Protein AF-A0A7S1BVV1-F1 (afdb_monomer_lite)

Radius of gyration: 21.36 Å; chains: 1; bounding box: 52×57×58 Å

Sequence (234 aa):
VWEGGGGPTWEGWGGRSANRGQCAQACRMPYGLVADGTLVDFVDKEQYLLSPQDLCGIEHVEALSRAGVACLKIEGRLKSAEYVAATTAAYRRAVDEAWEKIQAERGEKTPAVPTSRPEITREDLAQIFSRGQDGAHRGLTSGFLDGPAHQTLVRGNSPRHRGLYLGKVSHKTDARRNELWIEGAAEDLARLVRGDGIVVDRGDPQAKEMGGSLFDVGDPVAVDANTWLVPLKF

Secondary structure (DSSP, 8-state):
---SSS---SHHHH---GGGT----GGGS----EETTEEPPPTT----TT-PPEE--GGGHHHHHHTT--------TT--HHHHHHHHHHHHHHHHHHHHHHHHHTTPPPPPP-TTSPP--HHHHHHHS--S--SS--SEE-TTTTS--HHHH---S-SS-------EEEEE--TTTTEEEEEEEHHHHTT--TT-EEEE--S-TTSPPEEEE-SEE---EESSSSEEEEEEE-

Foldseek 3Di:
DDDDPDDDCDCVPPVQDVVVLRDPPPLQFFAFDADPNRTDDDPLRQGSQSQFFAADQLVCLLVCVV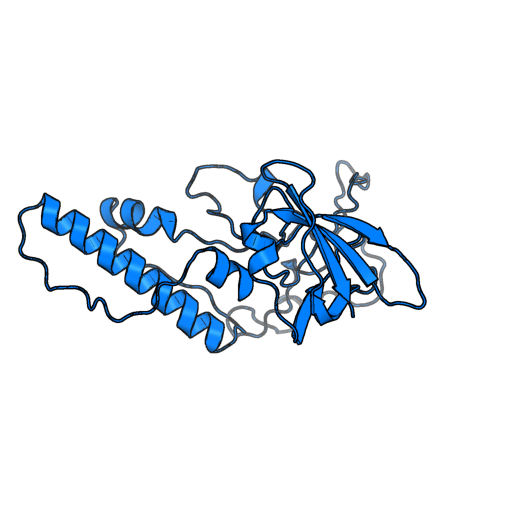VVNPDDDDDARPADPVLVVLVVLSSVVSNLVSVVVVCVVVVHDDDDDPPPRDHRDPLNNLQRFFDLDDPVRQRYDNPQPVHPPVVRGDNRQGNDRARGDAAAFDDDDDPVFQKTKGKGFPVSLVPDDFQDWHWDRPSDHPDDIDTDTFRDKDDWDDPDPGMIIIMTHD

Structure (mmCIF, N/CA/C/O backbone):
data_AF-A0A7S1BVV1-F1
#
_entry.id   AF-A0A7S1BVV1-F1
#
loop_
_atom_site.group_PDB
_atom_site.id
_atom_site.type_symbol
_atom_site.label_atom_id
_atom_site.label_alt_id
_atom_site.label_comp_id
_atom_site.label_asym_id
_atom_site.label_entity_id
_atom_site.label_seq_id
_atom_site.pdbx_PDB_ins_code
_atom_site.Cartn_x
_atom_site.Cartn_y
_atom_site.Cartn_z
_atom_site.occupancy
_atom_site.B_iso_or_equiv
_atom_site.auth_seq_id
_atom_site.auth_comp_id
_atom_site.auth_asym_id
_atom_site.auth_atom_id
_atom_site.pdbx_PDB_model_num
ATOM 1 N N . VAL A 1 1 ? 0.591 -26.735 -23.699 1.00 34.72 1 VAL A N 1
ATOM 2 C CA . VAL A 1 1 ? 1.816 -27.456 -23.282 1.00 34.72 1 VAL A CA 1
ATOM 3 C C . VAL A 1 1 ? 2.815 -26.394 -22.862 1.00 34.72 1 VAL A C 1
ATOM 5 O O . VAL A 1 1 ? 2.974 -25.432 -23.596 1.00 34.72 1 VAL A O 1
ATOM 8 N N . TRP A 1 2 ? 3.337 -26.470 -21.640 1.00 37.66 2 TRP A N 1
ATOM 9 C CA . TRP A 1 2 ? 4.266 -25.481 -21.092 1.00 37.66 2 TRP A CA 1
ATOM 10 C C . TRP A 1 2 ? 5.676 -25.810 -21.597 1.00 37.66 2 TRP A C 1
ATOM 12 O O . TRP A 1 2 ? 6.190 -26.885 -21.298 1.00 37.66 2 TRP A O 1
ATOM 22 N N . GLU A 1 3 ? 6.265 -24.917 -22.389 1.00 32.78 3 GLU A N 1
ATOM 23 C CA . GLU A 1 3 ? 7.649 -25.007 -22.864 1.00 32.78 3 GLU A CA 1
ATOM 24 C C . GLU A 1 3 ? 8.427 -23.790 -22.354 1.00 32.78 3 GLU A C 1
ATOM 26 O O . GLU A 1 3 ? 8.459 -22.733 -22.973 1.00 32.78 3 GLU A O 1
ATOM 31 N N . GLY A 1 4 ? 9.032 -23.920 -21.179 1.00 37.31 4 GLY A N 1
ATOM 32 C CA . GLY A 1 4 ? 9.976 -22.939 -20.652 1.00 37.31 4 GLY A CA 1
ATOM 33 C C . GLY A 1 4 ? 10.702 -23.548 -19.468 1.00 37.31 4 GLY A C 1
ATOM 34 O O . GLY A 1 4 ? 10.073 -23.824 -18.469 1.00 37.31 4 GLY A O 1
ATOM 35 N N . GLY A 1 5 ? 11.996 -23.847 -19.574 1.00 39.56 5 GLY A N 1
ATOM 36 C CA . GLY A 1 5 ? 12.733 -24.605 -18.555 1.00 39.56 5 GLY A CA 1
ATOM 37 C C . GLY A 1 5 ? 12.622 -24.042 -17.126 1.00 39.56 5 GLY A C 1
ATOM 38 O O . GLY A 1 5 ? 12.910 -22.873 -16.889 1.00 39.56 5 GLY A O 1
ATOM 39 N N . GLY A 1 6 ? 12.251 -24.910 -16.173 1.00 41.06 6 GLY A N 1
ATOM 40 C CA . GLY A 1 6 ? 12.152 -24.613 -14.732 1.00 41.06 6 GLY A CA 1
ATOM 41 C C . GLY A 1 6 ? 10.841 -25.109 -14.109 1.00 41.06 6 GLY A C 1
ATOM 42 O O . GLY A 1 6 ? 9.917 -24.326 -13.926 1.00 41.06 6 GLY A O 1
ATOM 43 N N . GLY A 1 7 ? 10.716 -26.425 -13.888 1.00 38.25 7 GLY A N 1
ATOM 44 C CA . GLY A 1 7 ? 9.440 -27.089 -13.573 1.00 38.25 7 GLY A CA 1
ATOM 45 C C . GLY A 1 7 ? 8.645 -26.488 -12.393 1.00 38.25 7 GLY A C 1
ATOM 46 O O . GLY A 1 7 ? 9.228 -25.891 -11.483 1.00 38.25 7 GLY A O 1
ATOM 47 N N . PRO A 1 8 ? 7.308 -26.663 -12.364 1.00 46.03 8 PRO A N 1
ATOM 48 C CA . PRO A 1 8 ? 6.446 -26.095 -11.331 1.00 46.03 8 PRO A CA 1
ATOM 49 C C . PRO A 1 8 ? 6.704 -26.751 -9.968 1.00 46.03 8 PRO A C 1
ATOM 51 O O . PRO A 1 8 ? 6.327 -27.894 -9.721 1.00 46.03 8 PRO A O 1
ATOM 54 N N . THR A 1 9 ? 7.310 -26.010 -9.041 1.00 46.66 9 THR A N 1
ATOM 55 C CA . THR A 1 9 ? 7.468 -26.437 -7.642 1.00 46.66 9 THR A CA 1
ATOM 56 C C . THR A 1 9 ? 6.230 -26.066 -6.818 1.00 46.66 9 THR A C 1
ATOM 58 O O . THR A 1 9 ? 6.288 -25.248 -5.904 1.00 46.66 9 THR A O 1
ATOM 61 N N . TRP A 1 10 ? 5.088 -26.682 -7.135 1.00 51.53 10 TRP A N 1
ATOM 62 C CA . TRP A 1 10 ? 3.853 -26.589 -6.337 1.00 51.53 10 TRP A CA 1
ATOM 63 C C . TRP A 1 10 ? 3.559 -27.908 -5.619 1.00 51.53 10 TRP A C 1
ATOM 65 O O . TRP A 1 10 ? 4.168 -28.934 -5.930 1.00 51.53 10 TRP A O 1
ATOM 75 N N . GLU A 1 11 ? 2.662 -27.866 -4.627 1.00 49.69 11 GLU A N 1
ATOM 76 C CA . GLU A 1 11 ? 2.387 -28.923 -3.630 1.00 49.69 11 GLU A CA 1
ATOM 77 C C . GLU A 1 11 ? 2.292 -30.353 -4.191 1.00 49.69 11 GLU A C 1
ATOM 79 O O . GLU A 1 11 ? 2.668 -31.289 -3.490 1.00 49.69 11 GLU A O 1
ATOM 84 N N . GLY A 1 12 ? 1.879 -30.533 -5.449 1.00 50.16 12 GLY A N 1
ATOM 85 C CA . GLY A 1 12 ? 1.794 -31.847 -6.089 1.00 50.16 12 GLY A CA 1
ATOM 86 C C . GLY A 1 12 ? 3.133 -32.544 -6.372 1.00 50.16 12 GLY A C 1
ATOM 87 O O . GLY A 1 12 ? 3.135 -33.762 -6.505 1.00 50.16 12 GLY A O 1
ATOM 88 N N . TRP A 1 13 ? 4.252 -31.817 -6.494 1.00 45.38 13 TRP A N 1
ATOM 89 C CA . TRP A 1 13 ? 5.556 -32.393 -6.891 1.00 45.38 13 TRP A CA 1
ATOM 90 C C . TRP A 1 13 ? 6.734 -31.954 -5.997 1.00 45.38 13 TRP A C 1
ATOM 92 O O . TRP A 1 13 ? 7.755 -32.633 -5.961 1.00 45.38 13 TRP A O 1
ATOM 102 N N . GLY A 1 14 ? 6.614 -30.845 -5.249 1.00 58.12 14 GLY A N 1
ATOM 103 C CA . GLY A 1 14 ? 7.744 -30.235 -4.522 1.00 58.12 14 GLY A CA 1
ATOM 104 C C . GLY A 1 14 ? 7.719 -30.312 -2.989 1.00 58.12 14 GLY A C 1
ATOM 105 O O . GLY A 1 14 ? 8.615 -29.760 -2.356 1.00 58.12 14 GLY A O 1
ATOM 106 N N . GLY A 1 15 ? 6.689 -30.898 -2.363 1.00 65.94 15 GLY A N 1
ATOM 107 C CA . GLY A 1 15 ? 6.592 -31.050 -0.894 1.00 65.94 15 GLY A CA 1
ATOM 108 C C . GLY A 1 15 ? 6.457 -29.749 -0.074 1.00 65.94 15 GLY A C 1
ATOM 109 O O . GLY A 1 15 ? 6.350 -29.793 1.154 1.00 65.94 15 GLY A O 1
ATOM 110 N N . ARG A 1 16 ? 6.436 -28.586 -0.735 1.00 70.69 16 ARG A N 1
ATOM 111 C CA . ARG A 1 16 ? 6.344 -27.252 -0.130 1.00 70.69 16 ARG A CA 1
ATOM 112 C C . ARG A 1 16 ? 4.900 -26.913 0.220 1.00 70.69 16 ARG A C 1
ATOM 114 O O . ARG A 1 16 ? 4.131 -26.564 -0.667 1.00 70.69 16 ARG A O 1
ATOM 121 N N . SER A 1 17 ? 4.541 -26.964 1.503 1.00 76.44 17 SER A N 1
ATOM 122 C CA . SER A 1 17 ? 3.194 -26.576 1.939 1.00 76.44 17 SER A CA 1
ATOM 123 C C . SER A 1 17 ? 3.101 -25.089 2.254 1.00 76.44 17 SER A C 1
ATOM 125 O O . SER A 1 17 ? 3.815 -24.579 3.127 1.00 76.44 17 SER A O 1
ATOM 127 N N . ALA A 1 18 ? 2.159 -24.398 1.610 1.00 74.00 18 ALA A N 1
ATOM 128 C CA . ALA A 1 18 ? 1.896 -22.991 1.900 1.00 74.00 18 ALA A CA 1
ATOM 129 C C . ALA A 1 18 ? 1.522 -22.791 3.378 1.00 74.00 18 ALA A C 1
ATOM 131 O O . ALA A 1 18 ? 2.015 -21.859 4.015 1.00 74.00 18 ALA A O 1
ATOM 132 N N . ASN A 1 19 ? 0.734 -23.713 3.945 1.00 76.94 19 ASN A N 1
ATOM 133 C CA . ASN A 1 19 ? 0.293 -23.716 5.345 1.00 76.94 19 ASN A CA 1
ATOM 134 C C . ASN A 1 19 ? 1.415 -23.898 6.370 1.00 76.94 19 ASN A C 1
ATOM 136 O O . ASN A 1 19 ? 1.227 -23.533 7.526 1.00 76.94 19 ASN A O 1
ATOM 140 N N . ARG A 1 20 ? 2.587 -24.389 5.954 1.00 79.19 20 ARG A N 1
ATOM 141 C CA . ARG A 1 20 ? 3.777 -24.535 6.809 1.00 79.19 20 ARG A CA 1
ATOM 142 C C . ARG A 1 20 ? 4.854 -23.484 6.527 1.00 79.19 20 ARG A C 1
ATOM 144 O O . ARG A 1 20 ? 6.024 -23.708 6.807 1.00 79.19 20 ARG A O 1
ATOM 151 N N . GLY A 1 21 ? 4.480 -22.358 5.917 1.00 76.00 21 GLY A N 1
ATOM 152 C CA . GLY A 1 21 ? 5.417 -21.273 5.609 1.00 76.00 21 GLY A CA 1
ATOM 153 C C . GLY A 1 21 ? 6.348 -21.557 4.427 1.00 76.00 21 GLY A C 1
ATOM 154 O O . GLY A 1 21 ? 7.258 -20.778 4.172 1.00 76.00 21 GLY A O 1
ATOM 155 N N . GLN A 1 22 ? 6.114 -22.628 3.663 1.00 81.25 22 GLN A N 1
ATOM 156 C CA . GLN A 1 22 ? 6.954 -23.005 2.520 1.00 81.25 22 GLN A CA 1
ATOM 157 C C . GLN A 1 22 ? 6.384 -22.535 1.175 1.00 81.25 22 GLN A C 1
ATOM 159 O O . GLN A 1 22 ? 6.807 -23.035 0.133 1.00 81.25 22 GLN A O 1
ATOM 164 N N . CYS A 1 23 ? 5.443 -21.583 1.181 1.00 82.06 23 CYS A N 1
ATOM 165 C CA . CYS A 1 23 ? 4.785 -21.068 -0.022 1.00 82.06 23 CYS A CA 1
ATOM 166 C C . CYS A 1 23 ? 5.811 -20.754 -1.122 1.00 82.06 23 CYS A C 1
ATOM 168 O O . CYS A 1 23 ? 6.748 -19.986 -0.904 1.00 82.06 23 CYS A O 1
ATOM 170 N N . ALA A 1 24 ? 5.639 -21.352 -2.301 1.00 82.50 24 ALA A N 1
ATOM 171 C CA . ALA A 1 24 ? 6.525 -21.108 -3.436 1.00 82.50 24 ALA A CA 1
ATOM 172 C C . ALA A 1 24 ? 6.179 -19.812 -4.206 1.00 82.50 24 ALA A C 1
ATOM 174 O O . ALA A 1 24 ? 6.946 -19.423 -5.078 1.00 82.50 24 ALA A O 1
ATOM 175 N N . GLN A 1 25 ? 5.081 -19.119 -3.846 1.00 85.31 25 GLN A N 1
ATOM 176 C CA . GLN A 1 25 ? 4.619 -17.834 -4.411 1.00 85.31 25 GLN A CA 1
ATOM 177 C C . GLN A 1 25 ? 4.106 -17.887 -5.871 1.00 85.31 25 GLN A C 1
ATOM 179 O O . GLN A 1 25 ? 4.547 -17.106 -6.708 1.00 85.31 25 GLN A O 1
ATOM 184 N N . ALA A 1 26 ? 3.154 -18.781 -6.186 1.00 87.62 26 ALA A N 1
ATOM 185 C CA . ALA A 1 26 ? 2.706 -19.025 -7.575 1.00 87.62 26 ALA A CA 1
ATOM 186 C C . ALA A 1 26 ? 2.056 -17.791 -8.154 1.00 87.62 26 ALA A C 1
ATOM 188 O O . ALA A 1 26 ? 2.390 -17.348 -9.240 1.00 87.62 26 ALA A O 1
ATOM 189 N N . CYS A 1 27 ? 1.209 -17.177 -7.335 1.00 87.38 27 CYS A N 1
ATOM 190 C CA . CYS A 1 27 ? 0.551 -15.918 -7.616 1.00 87.38 27 CYS A CA 1
ATOM 191 C C . CYS A 1 27 ? 1.507 -14.793 -8.039 1.00 87.38 27 CYS A C 1
ATOM 193 O O . CYS A 1 27 ? 1.054 -13.832 -8.641 1.00 87.38 27 CYS A O 1
ATOM 195 N N . ARG A 1 28 ? 2.812 -14.897 -7.748 1.00 88.06 28 ARG A N 1
ATOM 196 C CA . ARG A 1 28 ? 3.834 -13.895 -8.079 1.00 88.06 28 ARG A CA 1
ATOM 197 C C . ARG A 1 28 ? 4.652 -14.222 -9.326 1.00 88.06 28 ARG A C 1
ATOM 199 O O . ARG A 1 28 ? 5.599 -13.498 -9.621 1.00 88.06 28 ARG A O 1
ATOM 206 N N . MET A 1 29 ? 4.345 -15.309 -10.026 1.00 89.31 29 MET A N 1
ATOM 207 C CA . MET A 1 29 ? 4.997 -15.657 -11.288 1.00 89.31 29 MET A CA 1
ATOM 208 C C . MET A 1 29 ? 4.326 -14.941 -12.467 1.00 89.31 29 MET A C 1
ATOM 210 O O . MET A 1 29 ? 3.163 -14.549 -12.352 1.00 89.31 29 MET A O 1
ATOM 214 N N . PRO A 1 30 ? 5.043 -14.739 -13.585 1.00 89.25 30 PRO A N 1
ATOM 215 C CA . PRO A 1 30 ? 4.431 -14.248 -14.808 1.00 89.25 30 PRO A CA 1
ATOM 216 C C . PRO A 1 30 ? 3.571 -15.334 -15.469 1.00 89.25 30 PRO A C 1
ATOM 218 O O . PRO A 1 30 ? 3.951 -16.505 -15.523 1.00 89.25 30 PRO A O 1
ATOM 221 N N . TYR A 1 31 ? 2.429 -14.923 -16.001 1.00 89.56 31 TYR A N 1
ATOM 222 C CA . TYR A 1 31 ? 1.436 -15.738 -16.683 1.00 89.56 31 TYR A CA 1
ATOM 223 C C . TYR A 1 31 ? 0.970 -15.025 -17.950 1.00 89.56 31 TYR A C 1
ATOM 225 O O . TYR A 1 31 ? 0.749 -13.818 -17.945 1.00 89.56 31 TYR A O 1
ATOM 233 N N . GLY A 1 32 ? 0.771 -15.799 -19.015 1.00 89.62 32 GLY A N 1
ATOM 234 C CA . GLY A 1 32 ? -0.059 -15.396 -20.148 1.00 89.62 32 GLY A CA 1
ATOM 235 C C . GLY A 1 32 ? -1.473 -15.949 -19.984 1.00 89.62 32 GLY A C 1
ATOM 236 O O . GLY A 1 32 ? -1.661 -16.999 -19.361 1.00 89.62 32 GLY A O 1
ATOM 237 N N . LEU A 1 33 ? -2.462 -15.263 -20.551 1.00 89.88 33 LEU A N 1
ATOM 238 C CA . LEU A 1 33 ? -3.841 -15.742 -20.603 1.00 89.88 33 LEU A CA 1
ATOM 239 C C . LEU A 1 33 ? -4.104 -16.380 -21.966 1.00 89.88 33 LEU A C 1
ATOM 241 O O . LEU A 1 33 ? -3.875 -15.752 -22.991 1.00 89.88 33 LEU A O 1
ATOM 245 N N . VAL A 1 34 ? -4.604 -17.615 -21.983 1.00 92.19 34 VAL A N 1
ATOM 246 C CA . VAL A 1 34 ? -5.083 -18.264 -23.210 1.00 92.19 34 VAL A CA 1
ATOM 247 C C . VAL A 1 34 ? -6.604 -18.313 -23.156 1.00 92.19 34 VAL A C 1
ATOM 249 O O . VAL A 1 34 ? -7.162 -18.944 -22.259 1.00 92.19 34 VAL A O 1
ATOM 252 N N . ALA A 1 35 ? -7.257 -17.662 -24.112 1.00 93.12 35 ALA A N 1
ATOM 253 C CA . ALA A 1 35 ? -8.704 -17.677 -24.294 1.00 93.12 35 ALA A CA 1
ATOM 254 C C . ALA A 1 35 ? -9.015 -18.293 -25.662 1.00 93.12 35 ALA A C 1
ATOM 256 O O . ALA A 1 35 ? -8.417 -17.910 -26.665 1.00 93.12 35 ALA A O 1
ATOM 257 N N . ASP A 1 36 ? -9.888 -19.302 -25.691 1.00 94.94 36 ASP A N 1
ATOM 258 C CA . ASP A 1 36 ? -10.299 -20.000 -26.920 1.00 94.94 36 ASP A CA 1
ATOM 259 C C . ASP A 1 36 ? -9.120 -20.489 -27.785 1.00 94.94 36 ASP A C 1
ATOM 261 O O . ASP A 1 36 ? -9.104 -20.382 -29.009 1.00 94.94 36 ASP A O 1
ATOM 265 N N . GLY A 1 37 ? -8.081 -21.012 -27.124 1.00 93.94 37 GLY A N 1
ATOM 266 C CA . GLY A 1 37 ? -6.872 -21.522 -27.778 1.00 93.94 37 GLY A CA 1
ATOM 267 C C . GLY A 1 37 ? -5.901 -20.448 -28.279 1.00 93.94 37 GLY A C 1
ATOM 268 O O . GLY A 1 37 ? -4.843 -20.798 -28.799 1.00 93.94 37 GLY A O 1
ATOM 269 N N . THR A 1 38 ? -6.209 -19.165 -28.085 1.00 93.50 38 THR A N 1
ATOM 270 C CA . THR A 1 38 ? -5.381 -18.032 -28.516 1.00 93.50 38 THR A CA 1
ATOM 271 C C . THR A 1 38 ? -4.771 -17.323 -27.312 1.00 93.50 38 THR A C 1
ATOM 273 O O . THR A 1 38 ? -5.437 -17.115 -26.298 1.00 93.50 38 THR A O 1
ATOM 276 N N . LEU A 1 39 ? -3.490 -16.956 -27.404 1.00 90.56 39 LEU A N 1
ATOM 277 C CA . LEU A 1 39 ? -2.844 -16.125 -26.391 1.00 90.56 39 LEU A CA 1
ATOM 278 C C . LEU A 1 39 ? -3.432 -14.710 -26.460 1.00 90.56 39 LEU A C 1
ATOM 280 O O . LEU A 1 39 ? -3.395 -14.074 -27.510 1.00 90.56 39 LEU A O 1
ATOM 284 N N . VAL A 1 40 ? -3.975 -14.238 -25.343 1.00 89.62 40 VAL A N 1
ATOM 285 C CA . VAL A 1 40 ? -4.465 -12.870 -25.193 1.00 89.62 40 VAL A CA 1
ATOM 286 C C . VAL A 1 40 ? -3.264 -11.941 -25.075 1.00 89.62 40 VAL A C 1
ATOM 288 O O . VAL A 1 40 ? -2.409 -12.137 -24.209 1.00 89.62 40 VAL A O 1
ATOM 291 N N . ASP A 1 41 ? -3.216 -10.938 -25.947 1.00 85.81 41 ASP A N 1
ATOM 292 C CA . ASP A 1 41 ? -2.228 -9.866 -25.892 1.00 85.81 41 ASP A CA 1
ATOM 293 C C . ASP A 1 41 ? -2.796 -8.700 -25.076 1.00 85.81 41 ASP A C 1
ATOM 295 O O . ASP A 1 41 ? -3.841 -8.139 -25.418 1.00 85.81 41 ASP A O 1
ATOM 299 N N . PHE A 1 42 ? -2.145 -8.379 -23.960 1.00 82.25 42 PHE A N 1
ATOM 300 C CA . PHE A 1 42 ? -2.570 -7.298 -23.077 1.00 82.25 42 PHE A CA 1
ATOM 301 C C . PHE A 1 42 ? -1.904 -5.983 -23.486 1.00 82.25 42 PHE A C 1
ATOM 303 O O . PHE A 1 42 ? -0.695 -5.937 -23.712 1.00 82.25 42 PHE A O 1
ATOM 310 N N . VAL A 1 43 ? -2.688 -4.901 -23.529 1.00 73.62 43 VAL A N 1
ATOM 311 C CA . VAL A 1 43 ? -2.229 -3.572 -23.969 1.00 73.62 43 VAL A CA 1
ATOM 312 C C . VAL A 1 43 ? -1.071 -3.056 -23.110 1.00 73.62 43 VAL A C 1
ATOM 314 O O . VAL A 1 43 ? -0.087 -2.556 -23.657 1.00 73.62 43 VAL A O 1
ATOM 317 N N . ASP A 1 44 ? -1.144 -3.243 -21.790 1.00 72.38 44 ASP A N 1
ATOM 318 C CA . ASP A 1 44 ? -0.158 -2.726 -20.835 1.00 72.38 44 ASP A CA 1
ATOM 319 C C . ASP A 1 44 ? 0.841 -3.807 -20.376 1.00 72.38 44 ASP A C 1
ATOM 321 O O . ASP A 1 44 ? 1.540 -3.649 -19.372 1.00 72.38 44 ASP A O 1
ATOM 325 N N . LYS A 1 45 ? 0.959 -4.899 -21.150 1.00 78.56 45 LYS A N 1
ATOM 326 C CA . LYS A 1 45 ? 1.895 -6.014 -20.920 1.00 78.56 45 LYS A CA 1
ATOM 327 C C . LYS A 1 45 ? 1.801 -6.602 -19.512 1.00 78.56 45 LYS A C 1
ATOM 329 O O . LYS A 1 45 ? 2.809 -7.017 -18.931 1.00 78.56 45 LYS A O 1
ATOM 334 N N . GLU A 1 46 ? 0.598 -6.664 -18.958 1.00 84.69 46 GLU A N 1
ATOM 335 C CA . GLU A 1 46 ? 0.343 -7.307 -17.683 1.00 84.69 46 GLU A CA 1
ATOM 336 C C . GLU A 1 46 ? 0.735 -8.780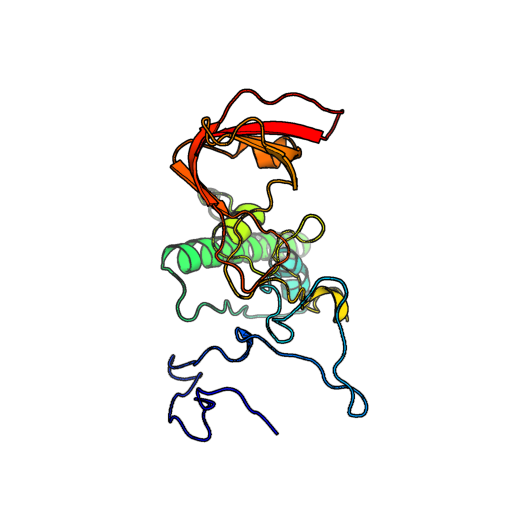 -17.745 1.00 84.69 46 GLU A C 1
ATOM 338 O O . GLU A 1 46 ? 0.349 -9.530 -18.640 1.00 84.69 46 GLU A O 1
ATOM 343 N N . GLN A 1 47 ? 1.508 -9.207 -16.754 1.00 86.62 47 GLN A N 1
ATOM 344 C CA . GLN A 1 47 ? 2.000 -10.582 -16.676 1.00 86.62 47 GLN A CA 1
ATOM 345 C C . GLN A 1 47 ? 1.713 -11.215 -15.321 1.00 86.62 47 GLN A C 1
ATOM 347 O O . GLN A 1 47 ? 1.701 -12.431 -15.196 1.00 86.62 47 GLN A O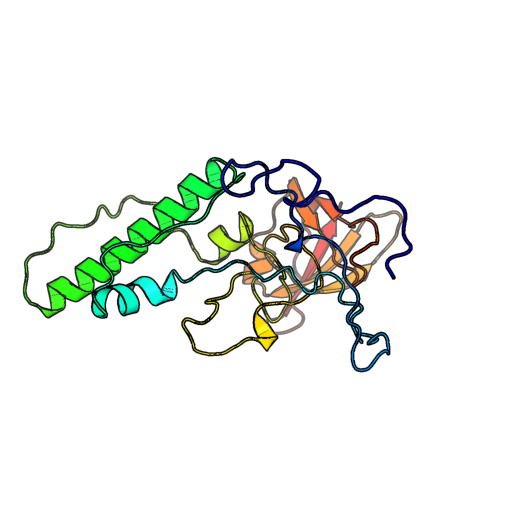 1
ATOM 352 N N . TYR A 1 48 ? 1.421 -10.436 -14.285 1.00 89.62 48 TYR A N 1
ATOM 353 C CA . TYR A 1 48 ? 1.167 -10.961 -12.944 1.00 89.62 48 TYR A CA 1
ATOM 354 C C . TYR A 1 48 ? -0.327 -11.149 -12.684 1.00 89.62 48 TYR A C 1
ATOM 356 O O . TYR A 1 48 ? -0.876 -10.654 -11.702 1.00 89.62 48 TYR A O 1
ATOM 364 N N . LEU A 1 49 ? -0.981 -11.893 -13.578 1.00 89.19 49 LEU A N 1
ATOM 365 C CA . LEU A 1 49 ? -2.441 -12.058 -13.642 1.00 89.19 49 LEU A CA 1
ATOM 366 C C . LEU A 1 49 ? -3.058 -12.730 -12.404 1.00 89.19 49 LEU A C 1
ATOM 368 O O . LEU A 1 49 ? -4.268 -12.699 -12.213 1.00 89.19 49 LEU A O 1
ATOM 372 N N . LEU A 1 50 ? -2.232 -13.348 -11.558 1.00 90.56 50 LEU A N 1
ATOM 373 C CA . LEU A 1 50 ? -2.650 -13.996 -10.315 1.00 90.56 50 LEU A CA 1
ATOM 374 C C . LEU A 1 50 ? -2.164 -13.250 -9.062 1.00 90.56 50 LEU A C 1
ATOM 376 O O . LEU A 1 50 ? -2.312 -13.774 -7.957 1.00 90.56 50 LEU A O 1
ATOM 380 N N . SER A 1 51 ? -1.581 -12.053 -9.210 1.00 89.88 51 SER A N 1
ATOM 381 C CA . SER A 1 51 ? -1.073 -11.234 -8.104 1.00 89.88 51 SER A CA 1
ATOM 382 C C . SER A 1 51 ? -2.049 -10.098 -7.781 1.00 89.88 51 SER A C 1
ATOM 384 O O . SER A 1 51 ? -1.917 -9.006 -8.340 1.00 89.88 51 SER A O 1
ATOM 386 N N . PRO A 1 52 ? -3.016 -10.307 -6.869 1.00 89.00 52 PRO A N 1
ATOM 387 C CA . PRO A 1 52 ? -3.887 -9.229 -6.427 1.00 89.00 52 PRO A CA 1
ATOM 388 C C . PRO A 1 52 ? -3.117 -8.189 -5.607 1.00 89.00 52 PRO A C 1
ATOM 390 O O . PRO A 1 52 ? -2.085 -8.495 -4.992 1.00 89.00 52 PRO A O 1
ATOM 393 N N . GLN A 1 53 ? -3.673 -6.980 -5.569 1.00 89.50 53 GLN A N 1
ATOM 394 C CA . GLN A 1 53 ? -3.312 -5.939 -4.610 1.00 89.50 53 GLN A CA 1
ATOM 395 C C . GLN A 1 53 ? -3.522 -6.427 -3.167 1.00 89.50 53 GLN A C 1
ATOM 397 O O . GLN A 1 53 ? -4.226 -7.409 -2.907 1.00 89.50 53 GLN A O 1
ATOM 402 N N . ASP A 1 54 ? -2.894 -5.749 -2.210 1.00 90.31 54 ASP A N 1
ATOM 403 C CA . ASP A 1 54 ? -3.026 -6.092 -0.795 1.00 90.31 54 ASP A CA 1
ATOM 404 C C . ASP A 1 54 ? -4.360 -5.619 -0.218 1.00 90.31 54 ASP A C 1
ATOM 406 O O . ASP A 1 54 ? -4.735 -4.454 -0.346 1.00 90.31 54 ASP A O 1
ATOM 410 N N . LEU A 1 55 ? -5.067 -6.539 0.445 1.00 91.62 55 LEU A N 1
ATOM 411 C CA . LEU A 1 55 ? -6.311 -6.235 1.140 1.00 91.62 55 LEU A CA 1
ATOM 412 C C . LEU A 1 55 ? -6.030 -5.335 2.350 1.00 91.62 55 LEU A C 1
ATOM 414 O O . LEU A 1 55 ? -5.356 -5.749 3.294 1.00 91.62 55 LEU A O 1
ATOM 418 N N . CYS A 1 56 ? -6.625 -4.150 2.353 1.00 92.69 56 CYS A N 1
ATOM 419 C CA . CYS A 1 56 ? -6.760 -3.282 3.507 1.00 92.69 56 CYS A CA 1
ATOM 420 C C . CYS A 1 56 ? -8.235 -2.918 3.663 1.00 92.69 56 CYS A C 1
ATOM 422 O O . CYS A 1 56 ? -8.801 -2.254 2.803 1.00 92.69 56 CYS A O 1
ATOM 424 N N . GLY A 1 57 ? -8.852 -3.382 4.747 1.00 92.75 57 GLY A N 1
ATOM 425 C CA . GLY A 1 57 ? -10.232 -3.053 5.096 1.00 92.75 57 GLY A CA 1
ATOM 426 C C . GLY A 1 57 ? -10.322 -2.221 6.368 1.00 92.75 57 GLY A C 1
ATOM 427 O O . GLY A 1 57 ? -11.288 -2.376 7.113 1.00 92.75 57 GLY A O 1
ATOM 428 N N . ILE A 1 58 ? -9.298 -1.414 6.670 1.00 93.75 58 ILE A N 1
ATOM 429 C CA . ILE A 1 58 ? -9.221 -0.669 7.933 1.00 93.75 58 ILE A CA 1
ATOM 430 C C . ILE A 1 58 ? -10.372 0.341 8.054 1.00 93.75 58 ILE A C 1
ATOM 432 O O . ILE A 1 58 ? -10.951 0.499 9.124 1.00 93.75 58 ILE A O 1
ATOM 436 N N . GLU A 1 59 ? -10.786 0.923 6.931 1.00 92.94 59 GLU A N 1
ATOM 437 C CA . GLU A 1 59 ? -11.904 1.858 6.806 1.00 92.94 59 GLU A CA 1
ATOM 438 C C . GLU A 1 59 ? -13.262 1.176 7.052 1.00 92.94 59 GLU A C 1
ATOM 440 O O . GLU A 1 59 ? -14.233 1.821 7.442 1.00 92.94 59 GLU A O 1
ATOM 445 N N . HIS A 1 60 ? -13.333 -0.148 6.885 1.00 95.56 60 HIS A N 1
ATOM 446 C CA . HIS A 1 60 ? -14.548 -0.941 7.094 1.00 95.56 60 HIS A CA 1
ATOM 447 C C . HIS A 1 60 ? -14.670 -1.513 8.507 1.00 95.56 60 HIS A C 1
ATOM 449 O O . HIS A 1 60 ? -15.672 -2.163 8.811 1.00 95.56 60 HIS A O 1
ATOM 455 N N . VAL A 1 61 ? -13.685 -1.300 9.383 1.00 96.12 61 VAL A N 1
ATOM 456 C CA . VAL A 1 61 ? -13.668 -1.890 10.732 1.00 96.12 61 VAL A CA 1
ATOM 457 C C . VAL A 1 61 ? -14.915 -1.516 11.531 1.00 96.12 61 VAL A C 1
ATOM 459 O O . VAL A 1 61 ? -15.499 -2.384 12.182 1.00 96.12 61 VAL A O 1
ATOM 462 N N . GLU A 1 62 ? -15.380 -0.270 11.438 1.00 95.69 62 GLU A N 1
ATOM 463 C CA . GLU A 1 62 ? -16.615 0.159 12.099 1.00 95.69 62 GLU A CA 1
ATOM 464 C C . GLU A 1 62 ? -17.845 -0.595 11.570 1.00 95.69 62 GLU A C 1
ATOM 466 O O . GLU A 1 62 ? -18.604 -1.171 12.352 1.00 95.69 62 GLU A O 1
ATOM 471 N N . ALA A 1 63 ? -18.019 -0.653 10.247 1.00 96.81 63 ALA A N 1
ATOM 472 C CA . ALA A 1 63 ? -19.143 -1.347 9.619 1.00 96.81 63 ALA A CA 1
ATOM 473 C C . ALA A 1 63 ? -19.152 -2.849 9.953 1.00 96.81 63 ALA A C 1
ATOM 475 O O . ALA A 1 63 ? -20.195 -3.406 10.299 1.00 96.81 63 ALA A O 1
ATOM 476 N N . LEU A 1 64 ? -17.984 -3.496 9.920 1.00 96.75 64 LEU A N 1
ATOM 477 C CA . LEU A 1 64 ? -17.818 -4.902 10.295 1.00 96.75 64 LEU A CA 1
ATOM 478 C C . LEU A 1 64 ? -18.158 -5.133 11.774 1.00 96.75 64 LEU A C 1
ATOM 480 O O . LEU A 1 64 ? -18.851 -6.096 12.105 1.00 96.75 64 LEU A O 1
ATOM 484 N N . SER A 1 65 ? -17.730 -4.229 12.657 1.00 95.88 65 SER A N 1
ATOM 485 C CA . SER A 1 65 ? -18.036 -4.304 14.092 1.00 95.88 65 SER A CA 1
ATOM 486 C C . SER A 1 65 ? -19.543 -4.203 14.342 1.00 95.88 65 SER A C 1
ATOM 488 O O . SER A 1 65 ? -20.105 -4.997 15.097 1.00 95.88 65 SER A O 1
ATOM 490 N N . ARG A 1 66 ? -20.230 -3.289 13.643 1.00 96.00 66 ARG A N 1
ATOM 491 C CA . ARG A 1 66 ? -21.697 -3.143 13.694 1.00 96.00 66 ARG A CA 1
ATOM 492 C C . ARG A 1 66 ? -22.435 -4.363 13.145 1.00 96.00 66 ARG A C 1
ATOM 494 O O . ARG A 1 66 ? -23.490 -4.712 13.665 1.00 96.00 66 ARG A O 1
ATOM 501 N N . ALA A 1 67 ? -21.868 -5.036 12.146 1.00 96.50 67 ALA A N 1
ATOM 502 C CA . ALA A 1 67 ? -22.399 -6.284 11.599 1.00 96.50 67 ALA A CA 1
ATOM 503 C C . ALA A 1 67 ? -22.223 -7.499 12.538 1.00 96.50 67 ALA A C 1
ATOM 505 O O . ALA A 1 67 ? -22.681 -8.593 12.212 1.00 96.50 67 ALA A O 1
ATOM 506 N N . GLY A 1 68 ? -21.575 -7.329 13.697 1.00 95.56 68 GLY A N 1
ATOM 507 C CA . GLY A 1 68 ? -21.372 -8.390 14.685 1.00 95.56 68 GLY A CA 1
ATOM 508 C C . GLY A 1 68 ? -20.096 -9.209 14.481 1.00 95.56 68 GLY A C 1
ATOM 509 O O . GLY A 1 68 ? -19.957 -10.281 15.071 1.00 95.56 68 GLY A O 1
ATOM 510 N N . VAL A 1 69 ? -19.147 -8.732 13.665 1.00 96.56 69 VAL A N 1
ATOM 511 C CA . VAL A 1 69 ? -17.832 -9.374 13.533 1.00 96.56 69 VAL A CA 1
ATOM 512 C C . VAL A 1 69 ? -17.075 -9.258 14.855 1.00 96.56 69 VAL A C 1
ATOM 514 O O . VAL A 1 69 ? -16.751 -8.166 15.308 1.00 96.56 69 VAL A O 1
ATOM 517 N N . ALA A 1 70 ? -16.760 -10.403 15.463 1.00 93.19 70 ALA A N 1
ATOM 518 C CA . ALA A 1 70 ? -16.090 -10.460 16.765 1.00 93.19 70 ALA A CA 1
ATOM 519 C C . ALA A 1 70 ? -14.553 -10.500 16.678 1.00 93.19 70 ALA A C 1
ATOM 521 O O . ALA A 1 70 ? -13.867 -10.292 17.677 1.00 93.19 70 ALA A O 1
ATOM 522 N N . CYS A 1 71 ? -13.993 -10.819 15.507 1.00 94.81 71 CYS A N 1
ATOM 523 C CA . CYS A 1 71 ? -12.554 -10.981 15.329 1.00 94.81 71 CYS A CA 1
ATOM 524 C C . CYS A 1 71 ? -12.127 -10.595 13.911 1.00 94.81 71 CYS A C 1
ATOM 526 O O . CYS A 1 71 ? -12.745 -11.010 12.931 1.00 94.81 71 CYS A O 1
ATOM 528 N N . LEU A 1 72 ? -11.032 -9.841 13.821 1.00 95.12 72 LEU A N 1
ATOM 529 C CA . LEU A 1 72 ? -10.341 -9.530 12.576 1.00 95.12 72 LEU A CA 1
ATOM 530 C C . LEU A 1 72 ? -9.016 -10.288 12.534 1.00 95.12 72 LEU A C 1
ATOM 532 O O . LEU A 1 72 ? -8.311 -10.393 13.538 1.00 95.12 72 LEU A O 1
ATOM 536 N N . LYS A 1 73 ? -8.665 -10.801 11.355 1.00 94.12 73 LYS A N 1
ATOM 537 C CA . LYS A 1 73 ? -7.406 -11.510 11.121 1.00 94.12 73 LYS A CA 1
ATOM 538 C C . LYS A 1 73 ? -6.524 -10.689 10.191 1.00 94.12 73 LYS A C 1
ATOM 540 O O . LYS A 1 73 ? -6.895 -10.465 9.044 1.00 94.12 73 LYS A O 1
ATOM 545 N N . ILE A 1 74 ? -5.334 -10.338 10.664 1.00 92.38 74 ILE A N 1
ATOM 546 C CA . ILE A 1 74 ? -4.275 -9.742 9.846 1.00 92.38 74 ILE A CA 1
ATOM 547 C C . ILE A 1 74 ? -3.419 -10.881 9.277 1.00 92.38 74 ILE A C 1
ATOM 549 O O . ILE A 1 74 ? -2.956 -11.749 10.019 1.00 92.38 74 ILE A O 1
ATOM 553 N N . GLU A 1 75 ? -3.237 -10.917 7.957 1.00 87.44 75 GLU A N 1
ATOM 554 C CA . GLU A 1 75 ? -2.339 -11.870 7.294 1.00 87.44 75 GLU A CA 1
ATOM 555 C C . GLU A 1 75 ? -0.937 -11.260 7.204 1.00 87.44 75 GLU A C 1
ATOM 557 O O . GLU A 1 75 ? -0.781 -10.110 6.808 1.00 87.44 75 GLU A O 1
ATOM 562 N N . GLY A 1 76 ? 0.083 -12.016 7.613 1.00 80.81 76 GLY A N 1
ATOM 563 C CA . GLY A 1 76 ? 1.440 -11.487 7.703 1.00 80.81 76 GLY A CA 1
ATOM 564 C C . GLY A 1 76 ? 2.543 -12.529 7.563 1.00 80.81 76 GLY A C 1
ATOM 565 O O . GLY A 1 76 ? 3.583 -12.417 8.215 1.00 80.81 76 GLY A O 1
ATOM 566 N N . ARG A 1 77 ? 2.351 -13.573 6.747 1.00 79.44 77 ARG A N 1
ATOM 567 C CA . ARG A 1 77 ? 3.404 -14.579 6.536 1.00 79.44 77 ARG A CA 1
ATOM 568 C C . ARG A 1 77 ? 4.614 -13.954 5.847 1.00 79.44 77 ARG A C 1
ATOM 570 O O . ARG A 1 77 ? 4.478 -13.292 4.822 1.00 79.44 77 ARG A O 1
ATOM 577 N N . LEU A 1 78 ? 5.804 -14.225 6.393 1.00 78.50 78 LEU A N 1
ATOM 578 C CA . LEU A 1 78 ? 7.086 -13.707 5.890 1.00 78.50 78 LEU A CA 1
ATOM 579 C C . LEU A 1 78 ? 7.148 -12.168 5.841 1.00 78.50 78 LEU A C 1
ATOM 581 O O . LEU A 1 78 ? 7.888 -11.603 5.037 1.00 78.50 78 LEU A O 1
ATOM 585 N N . LYS A 1 79 ? 6.352 -11.489 6.673 1.00 87.12 79 LYS A N 1
ATOM 586 C CA . LYS A 1 79 ? 6.418 -10.037 6.839 1.00 87.12 79 LYS A CA 1
ATOM 587 C C . LYS A 1 79 ? 7.446 -9.666 7.898 1.00 87.12 79 LYS A C 1
ATOM 589 O O . LYS A 1 79 ? 7.772 -10.474 8.766 1.00 87.12 79 LYS A O 1
ATOM 594 N N . SER A 1 80 ? 7.949 -8.441 7.807 1.00 90.00 80 SER A N 1
ATOM 595 C CA . SER A 1 80 ? 8.890 -7.909 8.784 1.00 90.00 80 SER A CA 1
ATOM 596 C C . SER A 1 80 ? 8.201 -7.621 10.124 1.00 90.00 80 SER A C 1
ATOM 598 O O . SER A 1 80 ? 6.969 -7.546 10.207 1.00 90.00 80 SER A O 1
ATOM 600 N N . ALA A 1 81 ? 8.993 -7.456 11.184 1.00 92.12 81 ALA A N 1
ATOM 601 C CA . ALA A 1 81 ? 8.468 -7.108 12.502 1.00 92.12 81 ALA A CA 1
ATOM 602 C C . ALA A 1 81 ? 7.762 -5.741 12.480 1.00 92.12 81 ALA A C 1
ATOM 604 O O . ALA A 1 81 ? 6.728 -5.568 13.124 1.00 92.12 81 ALA A O 1
ATOM 605 N N . GLU A 1 82 ? 8.273 -4.805 11.680 1.00 90.56 82 GLU A N 1
ATOM 606 C CA . GLU A 1 82 ? 7.722 -3.465 11.479 1.00 90.56 82 GLU A CA 1
ATOM 607 C C . GLU A 1 82 ? 6.321 -3.531 10.863 1.00 90.56 82 GLU A C 1
ATOM 609 O O . GLU A 1 82 ? 5.406 -2.880 11.363 1.00 90.56 82 GLU A O 1
ATOM 614 N N . TYR A 1 83 ? 6.111 -4.379 9.847 1.00 91.94 83 TYR A N 1
ATOM 615 C CA . TYR A 1 83 ? 4.780 -4.600 9.271 1.00 91.94 83 TYR A CA 1
ATOM 616 C C . TYR A 1 83 ? 3.792 -5.130 10.303 1.00 91.94 83 TYR A C 1
ATOM 618 O O . TYR A 1 83 ? 2.669 -4.630 10.395 1.00 91.94 83 TYR A O 1
ATOM 626 N N . VAL A 1 84 ? 4.199 -6.130 11.089 1.00 92.94 84 VAL A N 1
ATOM 627 C CA . VAL A 1 84 ? 3.332 -6.713 12.118 1.00 92.94 84 VAL A CA 1
ATOM 628 C C . VAL A 1 84 ? 2.976 -5.662 13.167 1.00 92.94 84 VAL A C 1
ATOM 630 O O . VAL A 1 84 ? 1.799 -5.526 13.506 1.00 92.94 84 VAL A O 1
ATOM 633 N N . ALA A 1 85 ? 3.957 -4.894 13.644 1.00 91.50 85 ALA A N 1
ATOM 634 C CA . ALA A 1 85 ? 3.753 -3.853 14.644 1.00 91.50 85 ALA A CA 1
ATOM 635 C C . ALA A 1 85 ? 2.822 -2.743 14.135 1.00 91.50 85 ALA A C 1
ATOM 637 O O . ALA A 1 85 ? 1.815 -2.451 14.782 1.00 91.50 85 ALA A O 1
ATOM 638 N N . ALA A 1 86 ? 3.111 -2.173 12.962 1.00 91.88 86 ALA A N 1
ATOM 639 C CA . ALA A 1 86 ? 2.338 -1.070 12.401 1.00 91.88 86 ALA A CA 1
ATOM 640 C C . ALA A 1 86 ? 0.909 -1.493 12.036 1.00 91.88 86 ALA A C 1
ATOM 642 O O . ALA A 1 86 ? -0.051 -0.843 12.444 1.00 91.88 86 ALA A O 1
ATOM 643 N N . THR A 1 87 ? 0.745 -2.627 11.347 1.00 93.38 87 THR A N 1
ATOM 644 C CA . THR A 1 87 ? -0.584 -3.109 10.935 1.00 93.38 87 THR A CA 1
ATOM 645 C C . THR A 1 87 ? -1.438 -3.466 12.151 1.00 93.38 87 THR A C 1
ATOM 647 O O . THR A 1 87 ? -2.608 -3.095 12.217 1.00 93.38 87 THR A O 1
ATOM 650 N N . THR A 1 88 ? -0.860 -4.128 13.160 1.00 93.50 88 THR A N 1
ATOM 651 C CA . THR A 1 88 ? -1.591 -4.459 14.396 1.00 93.50 88 THR A CA 1
ATOM 652 C C . THR A 1 88 ? -1.991 -3.200 15.160 1.00 93.50 88 THR A C 1
ATOM 654 O O . THR A 1 88 ? -3.125 -3.110 15.630 1.00 93.50 88 THR A O 1
ATOM 657 N N . ALA A 1 89 ? -1.095 -2.216 15.274 1.00 92.00 89 ALA A N 1
ATOM 658 C CA . ALA A 1 89 ? -1.387 -0.955 15.947 1.00 92.00 89 ALA A CA 1
ATOM 659 C C . ALA A 1 89 ? -2.491 -0.158 15.228 1.00 92.00 89 ALA A C 1
ATOM 661 O O . ALA A 1 89 ? -3.401 0.340 15.895 1.00 92.00 89 ALA A O 1
ATOM 662 N N . ALA A 1 90 ? -2.454 -0.101 13.893 1.00 93.00 90 ALA A N 1
ATOM 663 C CA . ALA A 1 90 ? -3.459 0.577 13.078 1.00 93.00 90 ALA A CA 1
ATOM 664 C C . ALA A 1 90 ? -4.845 -0.068 13.237 1.00 93.00 90 ALA A C 1
ATOM 666 O O . ALA A 1 90 ? -5.806 0.601 13.612 1.00 93.00 90 ALA A O 1
ATOM 667 N N . TYR A 1 91 ? -4.949 -1.389 13.059 1.00 94.31 91 TYR A N 1
ATOM 668 C CA . TYR A 1 91 ? -6.225 -2.093 13.220 1.00 94.31 91 TYR A CA 1
ATOM 669 C C . TYR A 1 91 ? -6.730 -2.074 14.661 1.00 94.31 91 TYR A C 1
ATOM 671 O O . TYR A 1 91 ? -7.937 -1.991 14.879 1.00 94.31 91 TYR A O 1
ATOM 679 N N . ARG A 1 92 ? -5.841 -2.127 15.664 1.00 93.19 92 ARG A N 1
ATOM 680 C CA . ARG A 1 92 ? -6.274 -2.029 17.061 1.00 93.19 92 ARG A CA 1
ATOM 681 C C . ARG A 1 92 ? -6.915 -0.676 17.342 1.00 93.19 92 ARG A C 1
ATOM 683 O O . ARG A 1 92 ? -7.952 -0.650 17.992 1.00 93.19 92 ARG A O 1
ATOM 690 N N . ARG A 1 93 ? -6.324 0.413 16.843 1.00 91.00 93 ARG A N 1
ATOM 691 C CA . ARG A 1 93 ? -6.914 1.752 16.930 1.00 91.00 93 ARG A CA 1
ATOM 692 C C . ARG A 1 93 ? -8.282 1.797 16.251 1.00 91.00 93 ARG A C 1
ATOM 694 O O . ARG A 1 93 ? -9.236 2.218 16.885 1.00 91.00 93 ARG A O 1
ATOM 701 N N . ALA A 1 94 ? -8.392 1.306 15.019 1.00 92.44 94 ALA A N 1
ATOM 702 C CA . ALA A 1 94 ? -9.663 1.313 14.295 1.00 92.44 94 ALA A CA 1
ATOM 703 C C . ALA A 1 94 ? -10.768 0.535 15.038 1.00 92.44 94 ALA A C 1
ATOM 705 O O . ALA A 1 94 ? -11.919 0.962 15.070 1.00 92.44 94 ALA A O 1
ATOM 706 N N . VAL A 1 95 ? -10.422 -0.593 15.675 1.00 93.31 95 VAL A N 1
ATOM 707 C CA . VAL A 1 95 ? -11.350 -1.362 16.525 1.00 93.31 95 VAL A CA 1
ATOM 708 C C . VAL A 1 95 ? -11.733 -0.582 17.780 1.00 93.31 95 VAL A C 1
ATOM 710 O O . VAL A 1 95 ? -12.906 -0.553 18.141 1.00 93.31 95 VAL A O 1
ATOM 713 N N . ASP A 1 96 ? -10.752 0.031 18.441 1.00 91.44 96 ASP A N 1
ATOM 714 C CA . ASP A 1 96 ? -10.951 0.852 19.636 1.00 91.44 96 ASP A CA 1
ATOM 715 C C . ASP A 1 96 ? -11.924 2.012 19.349 1.00 91.44 96 ASP A C 1
ATOM 717 O O . ASP A 1 96 ? -12.937 2.151 20.033 1.00 91.44 96 ASP A O 1
ATOM 721 N N . GLU A 1 97 ? -11.682 2.768 18.278 1.00 90.81 97 GLU A N 1
ATOM 722 C CA . GLU A 1 97 ? -12.528 3.884 17.832 1.00 90.81 97 GLU A CA 1
ATOM 723 C C . GLU A 1 97 ? -13.932 3.422 17.413 1.00 90.81 97 GLU A C 1
ATOM 725 O O . GLU A 1 97 ? -14.933 4.047 17.769 1.00 90.81 97 GLU A O 1
ATOM 730 N N . ALA A 1 98 ? -14.034 2.308 16.680 1.00 92.38 98 ALA A N 1
ATOM 731 C CA . ALA A 1 98 ? -15.323 1.727 16.310 1.00 92.38 98 ALA A CA 1
ATOM 732 C C . ALA A 1 98 ? -16.141 1.333 17.547 1.00 92.38 98 ALA A C 1
ATOM 734 O O . ALA A 1 98 ? -17.342 1.602 17.613 1.00 92.38 98 ALA A O 1
ATOM 735 N N . TRP A 1 99 ? -15.495 0.716 18.538 1.00 90.94 99 TRP A N 1
ATOM 736 C CA . TRP A 1 99 ? -16.149 0.315 19.778 1.00 90.94 99 TRP A CA 1
ATOM 737 C C . TRP A 1 99 ? -16.606 1.527 20.589 1.00 90.94 99 TRP A C 1
ATOM 739 O O . TRP A 1 99 ? -17.735 1.540 21.073 1.00 90.94 99 TRP A O 1
ATOM 749 N N . GLU A 1 100 ? -15.782 2.572 20.688 1.00 90.00 100 GLU A N 1
ATOM 750 C CA . GLU A 1 100 ? -16.162 3.820 21.356 1.00 90.00 100 GLU A CA 1
ATOM 751 C C . GLU A 1 100 ? -17.422 4.443 20.759 1.00 90.00 100 GLU A C 1
ATOM 753 O O . GLU A 1 100 ? -18.341 4.781 21.509 1.00 90.00 100 GLU A O 1
ATOM 758 N N . LYS A 1 101 ? -17.512 4.522 19.427 1.00 91.25 101 LYS A N 1
ATOM 759 C CA . LYS A 1 101 ? -18.707 5.030 18.737 1.00 91.25 101 LYS A CA 1
ATOM 760 C C . LYS A 1 101 ? -19.943 4.181 19.033 1.00 91.25 101 LYS A C 1
ATOM 762 O O . LYS A 1 101 ? -20.978 4.722 19.416 1.00 91.25 101 LYS A O 1
ATOM 767 N N . ILE A 1 102 ? -19.832 2.856 18.909 1.00 91.81 102 ILE A N 1
ATOM 768 C CA . ILE A 1 102 ? -20.950 1.926 19.145 1.00 91.81 102 ILE A CA 1
ATOM 769 C C . ILE A 1 102 ? -21.460 2.028 20.591 1.00 91.81 102 ILE A C 1
ATOM 771 O O . ILE A 1 102 ? -22.669 2.031 20.822 1.00 91.81 102 ILE A O 1
ATOM 775 N N . GLN A 1 103 ? -20.561 2.125 21.571 1.00 90.00 103 GLN A N 1
ATOM 776 C CA . GLN A 1 103 ? -20.931 2.215 22.986 1.00 90.00 103 GLN A CA 1
ATOM 777 C C . GLN A 1 103 ? -21.536 3.576 23.338 1.00 90.00 103 GLN A C 1
ATOM 779 O O . GLN A 1 103 ? -22.533 3.631 24.063 1.00 90.00 103 GLN A O 1
ATOM 784 N N . ALA A 1 104 ? -20.989 4.663 22.785 1.00 89.94 104 ALA A N 1
ATOM 785 C CA . ALA A 1 104 ? -21.532 6.006 22.963 1.00 89.94 104 ALA A CA 1
ATOM 786 C C . ALA A 1 104 ? -22.976 6.106 22.444 1.00 89.94 104 ALA A C 1
ATOM 788 O O . ALA A 1 104 ? -23.839 6.653 23.129 1.00 89.94 104 ALA A O 1
ATOM 789 N N . GLU A 1 105 ? -23.271 5.508 21.287 1.00 92.19 105 GLU A N 1
ATOM 790 C CA . GLU A 1 105 ? -24.631 5.433 20.733 1.00 92.19 105 GLU A CA 1
ATOM 791 C C . GLU A 1 105 ? -25.602 4.631 21.612 1.00 92.19 105 GLU A C 1
ATOM 793 O O . GLU A 1 105 ? -26.798 4.918 21.636 1.00 92.19 105 GLU A O 1
ATOM 798 N N . ARG A 1 106 ? -25.100 3.649 22.368 1.00 91.12 106 ARG A N 1
ATOM 799 C CA . ARG A 1 106 ? -25.886 2.861 23.333 1.00 91.12 106 ARG A CA 1
ATOM 800 C C . ARG A 1 106 ? -26.057 3.551 24.689 1.00 91.12 106 ARG A C 1
ATOM 802 O O . ARG A 1 106 ? -26.778 3.037 25.541 1.00 91.12 106 ARG A O 1
ATOM 809 N N . GLY A 1 107 ? -25.412 4.698 24.908 1.00 88.50 107 GLY A N 1
ATOM 810 C CA . GLY A 1 107 ? -25.397 5.383 26.203 1.00 88.50 107 GLY A CA 1
ATOM 811 C C . GLY A 1 107 ? -24.572 4.655 27.270 1.00 88.50 107 GLY A C 1
ATOM 812 O O . GLY A 1 107 ? -24.762 4.885 28.466 1.00 88.50 107 GLY A O 1
ATOM 813 N N . GLU A 1 108 ? -23.667 3.766 26.862 1.00 86.44 108 GLU A N 1
ATOM 814 C CA . GLU A 1 108 ? -22.806 3.010 27.767 1.00 86.44 108 GLU A CA 1
ATOM 815 C C . GLU A 1 108 ? -21.530 3.804 28.085 1.00 86.44 108 GLU A C 1
ATOM 817 O O . GLU A 1 108 ? -20.969 4.493 27.234 1.00 86.44 108 GLU A O 1
ATOM 822 N N . LYS A 1 109 ? -21.043 3.719 29.331 1.00 76.38 109 LYS A N 1
ATOM 823 C CA . LYS A 1 109 ? -19.761 4.335 29.703 1.00 76.38 109 LYS A CA 1
ATOM 824 C C . LYS A 1 109 ? -18.616 3.540 29.089 1.00 76.38 109 LYS A C 1
ATOM 826 O O . LYS A 1 109 ? -18.395 2.389 29.463 1.00 76.38 109 LYS A O 1
ATOM 831 N N . THR A 1 110 ? -17.853 4.174 28.212 1.00 67.44 110 THR A N 1
ATOM 832 C CA . THR A 1 110 ? -16.673 3.557 27.610 1.00 67.44 110 THR A CA 1
ATOM 833 C C . THR A 1 110 ? -15.436 3.753 28.490 1.00 67.44 110 THR A C 1
ATOM 835 O O . THR A 1 110 ? -15.219 4.853 29.007 1.00 67.44 110 THR A O 1
ATOM 838 N N . PRO A 1 111 ? -14.592 2.723 28.676 1.00 67.31 111 PRO A N 1
ATOM 839 C CA . PRO A 1 111 ? -13.223 2.934 29.131 1.00 67.31 111 PRO A CA 1
ATOM 840 C C . PRO A 1 111 ? -12.494 3.798 28.098 1.00 67.31 111 PRO A C 1
ATOM 842 O O . PRO A 1 111 ? -12.584 3.511 26.909 1.00 67.31 111 PRO A O 1
ATOM 845 N N . ALA A 1 112 ? -11.781 4.835 28.540 1.00 66.12 112 ALA A N 1
ATOM 846 C CA . ALA A 1 112 ? -11.025 5.695 27.635 1.00 66.12 112 ALA A CA 1
ATOM 847 C C . ALA A 1 112 ? -9.976 4.880 26.863 1.00 66.12 112 ALA A C 1
ATOM 849 O O . ALA A 1 112 ? -9.141 4.204 27.478 1.00 66.12 112 ALA A O 1
ATOM 850 N N . VAL A 1 113 ? -9.990 4.958 25.532 1.00 65.62 113 VAL A N 1
ATOM 851 C CA . VAL A 1 113 ? -8.900 4.426 24.712 1.00 65.62 113 VAL A CA 1
ATOM 852 C C . VAL A 1 113 ? -7.640 5.260 24.975 1.00 65.62 113 VAL A C 1
ATOM 854 O O . VAL A 1 113 ? -7.703 6.492 24.997 1.00 65.62 113 VAL A O 1
ATOM 857 N N . PRO A 1 114 ? -6.467 4.635 25.196 1.00 63.19 114 PRO A N 1
ATOM 858 C CA . PRO A 1 114 ? -5.226 5.377 25.366 1.00 63.19 114 PRO A CA 1
ATOM 859 C C . PRO A 1 114 ? -4.920 6.214 24.117 1.00 63.19 114 PRO A C 1
ATOM 861 O O . PRO A 1 114 ? -4.573 5.678 23.065 1.00 63.19 114 PRO A O 1
ATOM 864 N N . THR A 1 115 ? -4.992 7.537 24.252 1.00 60.31 115 THR A N 1
ATOM 865 C CA . THR A 1 115 ? -4.718 8.522 23.189 1.00 60.31 115 THR A CA 1
ATOM 866 C C . THR A 1 115 ? -3.239 8.615 22.798 1.00 60.31 115 THR A C 1
ATOM 868 O O . THR A 1 115 ? -2.885 9.342 21.879 1.00 60.31 115 THR A O 1
ATOM 871 N N . SER A 1 116 ? -2.352 7.877 23.473 1.00 62.81 116 SER A N 1
ATOM 872 C CA . SER A 1 116 ? -0.896 7.976 23.317 1.00 62.81 116 SER A CA 1
ATOM 873 C C . SER A 1 116 ? -0.311 7.188 22.144 1.00 62.81 116 SER A C 1
ATOM 875 O O . SER A 1 116 ? 0.907 7.182 21.963 1.00 62.81 116 SER A O 1
ATOM 877 N N . ARG A 1 117 ? -1.129 6.484 21.353 1.00 67.25 117 ARG A N 1
ATOM 878 C CA . ARG A 1 117 ? -0.611 5.730 20.205 1.00 67.25 117 ARG A CA 1
ATOM 879 C C . ARG A 1 117 ? -0.311 6.684 19.037 1.00 67.25 117 ARG A C 1
ATOM 881 O O . ARG A 1 117 ? -1.114 7.584 18.786 1.00 67.25 117 ARG A O 1
ATOM 888 N N . PRO A 1 118 ? 0.776 6.469 18.276 1.00 69.81 118 PRO A N 1
ATOM 889 C CA . PRO A 1 118 ? 1.037 7.222 17.051 1.00 69.81 118 PRO A CA 1
ATOM 890 C C . PRO A 1 118 ? -0.041 6.913 16.014 1.00 69.81 118 PRO A C 1
ATOM 892 O O . PRO A 1 118 ? -0.430 5.750 15.851 1.00 69.81 118 PRO A O 1
ATOM 895 N N . GLU A 1 119 ? -0.589 7.952 15.391 1.00 82.06 119 GLU A N 1
ATOM 896 C CA . GLU A 1 119 ? -1.524 7.810 14.277 1.00 82.06 119 GLU A CA 1
ATOM 897 C C . GLU A 1 119 ? -0.816 7.091 13.128 1.00 82.06 119 GLU A C 1
ATOM 899 O O . GLU A 1 119 ? 0.296 7.459 12.763 1.00 82.06 119 GLU A O 1
ATOM 904 N N . ILE A 1 120 ? -1.429 6.012 12.637 1.00 85.06 120 ILE A N 1
ATOM 905 C CA . ILE A 1 120 ? -0.918 5.241 11.504 1.00 85.06 120 ILE A CA 1
ATOM 906 C C . ILE A 1 120 ? -1.939 5.414 10.400 1.00 85.06 120 ILE A C 1
ATOM 908 O O . ILE A 1 120 ? -3.067 4.925 10.504 1.00 85.06 120 ILE A O 1
ATOM 912 N N . THR A 1 121 ? -1.536 6.147 9.378 1.00 86.75 121 THR A N 1
ATOM 913 C CA . THR A 1 121 ? -2.360 6.458 8.220 1.00 86.75 121 THR A CA 1
ATOM 914 C C . THR A 1 121 ? -2.395 5.284 7.248 1.00 86.75 121 THR A C 1
ATOM 916 O O . THR A 1 121 ? -1.605 4.334 7.320 1.00 86.75 121 THR A O 1
ATOM 919 N N . ARG A 1 122 ? -3.323 5.347 6.295 1.00 86.38 122 ARG A N 1
ATOM 920 C CA . ARG A 1 122 ? -3.387 4.389 5.190 1.00 86.38 122 ARG A CA 1
ATOM 921 C C . ARG A 1 122 ? -2.106 4.427 4.355 1.00 86.38 122 ARG A C 1
ATOM 923 O O . ARG A 1 122 ? -1.638 3.387 3.895 1.00 86.38 122 ARG A O 1
ATOM 930 N N . GLU A 1 123 ? -1.534 5.614 4.198 1.00 87.00 123 GLU A N 1
ATOM 931 C CA . GLU A 1 123 ? -0.278 5.863 3.503 1.00 87.00 123 GLU A CA 1
ATOM 932 C C . GLU A 1 123 ? 0.891 5.177 4.215 1.00 87.00 123 GLU A C 1
ATOM 934 O O . GLU A 1 123 ? 1.712 4.546 3.554 1.00 87.00 123 GLU A O 1
ATOM 939 N N . ASP A 1 124 ? 0.930 5.203 5.548 1.00 88.69 124 ASP A N 1
ATOM 940 C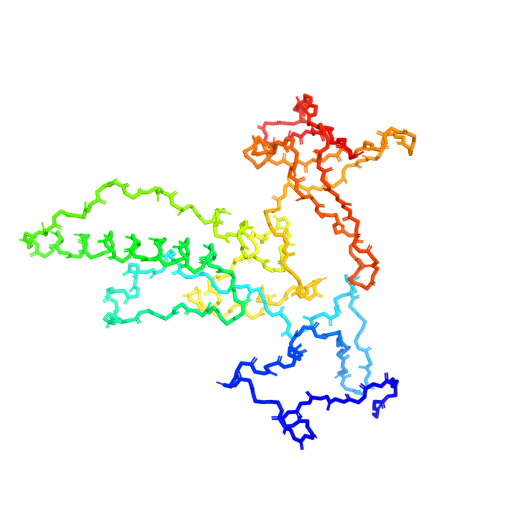 CA . ASP A 1 124 ? 1.962 4.497 6.317 1.00 88.69 124 ASP A CA 1
ATOM 941 C C . ASP A 1 124 ? 1.881 2.979 6.094 1.00 88.69 124 ASP A C 1
ATOM 943 O O . ASP A 1 124 ? 2.896 2.312 5.890 1.00 88.69 124 ASP A O 1
ATOM 947 N N . LEU A 1 125 ? 0.667 2.417 6.060 1.00 90.31 125 LEU A N 1
ATOM 948 C CA . LEU A 1 125 ? 0.469 0.996 5.752 1.00 90.31 125 LEU A CA 1
ATOM 949 C C . LEU A 1 125 ? 0.893 0.660 4.316 1.00 90.31 125 LEU A C 1
ATOM 951 O O . LEU A 1 125 ? 1.559 -0.357 4.094 1.00 90.31 125 LEU A O 1
ATOM 955 N N . ALA A 1 126 ? 0.545 1.516 3.353 1.00 90.12 126 ALA A N 1
ATOM 956 C CA . ALA A 1 126 ? 0.941 1.350 1.959 1.00 90.12 126 ALA A CA 1
ATOM 957 C C . ALA A 1 126 ? 2.468 1.435 1.793 1.00 90.12 126 ALA A C 1
ATOM 959 O O . ALA A 1 126 ? 3.053 0.621 1.078 1.00 90.12 126 ALA A O 1
ATOM 960 N N . GLN A 1 127 ? 3.126 2.346 2.514 1.00 89.06 127 GLN A N 1
ATOM 961 C CA . GLN A 1 127 ? 4.580 2.493 2.516 1.00 89.06 127 GLN A CA 1
ATOM 962 C C . GLN A 1 127 ? 5.293 1.245 3.041 1.00 89.06 127 GLN A C 1
ATOM 964 O O . GLN A 1 127 ? 6.348 0.890 2.526 1.00 89.06 127 GLN A O 1
ATOM 969 N N . ILE A 1 128 ? 4.737 0.562 4.046 1.00 89.25 128 ILE A N 1
ATOM 970 C CA . ILE A 1 128 ? 5.348 -0.661 4.583 1.00 89.25 128 ILE A CA 1
ATOM 971 C C . ILE A 1 128 ? 5.102 -1.847 3.651 1.00 89.25 128 ILE A C 1
ATOM 973 O O . ILE A 1 128 ? 6.001 -2.661 3.417 1.00 89.25 128 ILE A O 1
ATOM 977 N N . PHE A 1 129 ? 3.868 -1.999 3.161 1.00 87.06 129 PHE A N 1
ATOM 978 C CA . PHE A 1 129 ? 3.547 -3.056 2.215 1.00 87.06 129 PHE A CA 1
ATOM 979 C C . PHE A 1 129 ? 2.303 -2.768 1.367 1.00 87.06 129 PHE A C 1
ATOM 981 O O . PHE A 1 129 ? 1.182 -3.082 1.758 1.00 87.06 129 PHE A O 1
ATOM 988 N N . SER A 1 130 ? 2.529 -2.303 0.144 1.00 89.12 130 SER A N 1
ATOM 989 C CA . SER A 1 130 ? 1.552 -2.274 -0.945 1.00 89.12 130 SER A CA 1
ATOM 990 C C . SER A 1 130 ? 2.056 -3.015 -2.188 1.00 89.12 130 SER A C 1
ATOM 992 O O . SER A 1 130 ? 3.268 -3.090 -2.427 1.00 89.12 130 SER A O 1
ATOM 994 N N . ARG A 1 131 ? 1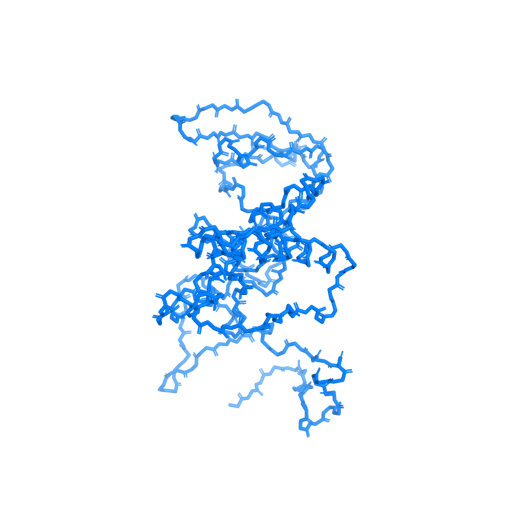.135 -3.536 -3.003 1.00 87.69 131 ARG A N 1
ATOM 995 C CA . ARG A 1 131 ? 1.392 -4.137 -4.327 1.00 87.69 131 ARG A CA 1
ATOM 996 C C . ARG A 1 131 ? 0.415 -3.571 -5.346 1.00 87.69 131 ARG A C 1
ATOM 998 O O . ARG A 1 131 ? -0.671 -3.139 -4.982 1.00 87.69 131 ARG A O 1
ATOM 1005 N N . GLY A 1 132 ? 0.778 -3.648 -6.628 1.00 77.19 132 GLY A N 1
ATOM 1006 C CA . GLY A 1 132 ? -0.107 -3.234 -7.722 1.00 77.19 132 GLY A CA 1
ATOM 1007 C C . GLY A 1 132 ? -0.498 -1.758 -7.645 1.00 77.19 132 GLY A C 1
ATOM 1008 O O . GLY A 1 132 ? -1.645 -1.408 -7.883 1.00 77.19 132 GLY A O 1
ATOM 1009 N N . GLN A 1 133 ? 0.447 -0.913 -7.247 1.00 78.12 133 GLN A N 1
ATOM 1010 C CA . GLN A 1 133 ? 0.240 0.516 -7.057 1.00 78.12 133 GLN A CA 1
ATOM 1011 C C . GLN A 1 133 ? 0.383 1.274 -8.385 1.00 78.12 133 GLN A C 1
ATOM 1013 O O . GLN A 1 133 ? 1.286 0.973 -9.167 1.00 78.12 133 GLN A O 1
ATOM 1018 N N . ASP A 1 134 ? -0.484 2.261 -8.614 1.00 77.00 134 ASP A N 1
ATOM 1019 C CA . ASP A 1 134 ? -0.409 3.232 -9.711 1.00 77.00 134 ASP A CA 1
ATOM 1020 C C . ASP A 1 134 ? -1.103 4.556 -9.329 1.00 77.00 134 ASP A C 1
ATOM 1022 O O . ASP A 1 134 ? -1.536 4.741 -8.193 1.00 77.00 134 ASP A O 1
ATOM 1026 N N . GLY A 1 135 ? -1.210 5.498 -10.270 1.00 75.88 135 GLY A N 1
ATOM 1027 C CA . GLY A 1 135 ? -1.821 6.805 -10.009 1.00 75.88 135 GLY A CA 1
ATOM 1028 C C . GLY A 1 135 ? -3.321 6.782 -9.693 1.00 75.88 135 GLY A C 1
ATOM 1029 O O . GLY A 1 135 ? -3.833 7.773 -9.184 1.00 75.88 135 GLY A O 1
ATOM 1030 N N . ALA A 1 136 ? -4.028 5.685 -9.975 1.00 78.88 136 ALA A N 1
ATOM 1031 C CA . ALA A 1 136 ? -5.433 5.503 -9.609 1.00 78.88 136 ALA A CA 1
ATOM 1032 C C . ALA A 1 136 ? -5.600 4.641 -8.345 1.00 78.88 136 ALA A C 1
ATOM 1034 O O . ALA A 1 136 ? -6.626 4.719 -7.671 1.00 78.88 136 ALA A O 1
ATOM 1035 N N . HIS A 1 137 ? -4.595 3.834 -8.004 1.00 77.06 137 HIS A N 1
ATOM 1036 C CA . HIS A 1 137 ? -4.643 2.884 -6.902 1.00 77.06 137 HIS A CA 1
ATOM 1037 C C . HIS A 1 137 ? -3.436 3.081 -5.994 1.00 77.06 137 HIS A C 1
ATOM 1039 O O . HIS A 1 137 ? -2.311 2.715 -6.335 1.00 77.06 137 HIS A O 1
ATOM 1045 N N . ARG A 1 138 ? -3.674 3.551 -4.766 1.00 79.88 138 ARG A N 1
ATOM 1046 C CA . ARG A 1 138 ? -2.633 3.696 -3.732 1.00 79.88 138 ARG A CA 1
ATOM 1047 C C . ARG A 1 138 ? -2.171 2.345 -3.131 1.00 79.88 138 ARG A C 1
ATOM 1049 O O . ARG A 1 138 ? -1.878 2.264 -1.944 1.00 79.88 138 ARG A O 1
ATOM 1056 N N . GLY A 1 139 ? -2.180 1.276 -3.937 1.00 80.44 139 GLY A N 1
ATOM 1057 C CA . GLY A 1 139 ? -1.596 -0.049 -3.677 1.00 80.44 139 GLY A CA 1
ATOM 1058 C C . GLY A 1 139 ? -2.232 -0.899 -2.568 1.00 80.44 139 GLY A C 1
ATOM 1059 O O . GLY A 1 139 ? -1.734 -1.981 -2.248 1.00 80.44 139 GLY A O 1
ATOM 1060 N N . LEU A 1 140 ? -3.336 -0.422 -1.995 1.00 89.19 140 LEU A N 1
ATOM 1061 C CA . LEU A 1 140 ? -4.188 -1.139 -1.053 1.00 89.19 140 LEU A CA 1
ATOM 1062 C C . LEU A 1 140 ? -5.619 -1.147 -1.589 1.00 89.19 140 LEU A C 1
ATOM 1064 O O . LEU A 1 140 ? -6.107 -0.123 -2.078 1.00 89.19 140 LEU A O 1
ATOM 1068 N N . THR A 1 141 ? -6.308 -2.272 -1.442 1.00 89.94 141 THR A N 1
ATOM 1069 C CA . THR A 1 141 ? -7.690 -2.470 -1.898 1.00 89.94 141 THR A CA 1
ATOM 1070 C C . THR A 1 141 ? -8.579 -2.910 -0.742 1.00 89.94 141 THR A C 1
ATOM 1072 O O . THR A 1 141 ? -8.154 -3.709 0.085 1.00 89.94 141 THR A O 1
ATOM 1075 N N . SER A 1 142 ? -9.834 -2.468 -0.707 1.00 90.56 142 SER A N 1
ATOM 1076 C CA . SER A 1 142 ? -10.868 -3.025 0.181 1.00 90.56 142 SER A CA 1
ATOM 1077 C C . SER A 1 142 ? -11.305 -4.440 -0.238 1.00 90.56 142 SER A C 1
ATOM 1079 O O . SER A 1 142 ? -12.097 -5.100 0.441 1.00 90.56 142 SER A O 1
ATOM 1081 N N . GLY A 1 143 ? -10.775 -4.945 -1.358 1.00 90.50 143 GLY A N 1
ATOM 1082 C CA . GLY A 1 143 ? -11.103 -6.243 -1.922 1.00 90.50 143 GLY A CA 1
ATOM 1083 C C . GLY A 1 143 ? -12.543 -6.266 -2.412 1.00 90.50 143 GLY A C 1
ATOM 1084 O O . GLY A 1 143 ? -12.868 -5.664 -3.429 1.00 90.50 143 GLY A O 1
ATOM 1085 N N . PHE A 1 144 ? -13.395 -6.986 -1.685 1.00 92.19 144 PHE A N 1
ATOM 1086 C CA . PHE A 1 144 ? -14.818 -7.123 -2.000 1.00 92.19 144 PHE A CA 1
ATOM 1087 C C . PHE A 1 144 ? -15.732 -6.475 -0.954 1.00 92.19 144 PHE A C 1
ATOM 1089 O O . PHE A 1 144 ? -16.944 -6.681 -0.997 1.00 92.19 144 PHE A O 1
ATOM 1096 N N . LEU A 1 145 ? -15.173 -5.718 -0.001 1.00 91.62 145 LEU A N 1
ATOM 1097 C CA . LEU A 1 145 ? -15.955 -5.073 1.060 1.00 91.62 145 LEU A CA 1
ATOM 1098 C C . LEU A 1 145 ? -16.873 -3.968 0.514 1.00 91.62 145 LEU A C 1
ATOM 1100 O O . LEU A 1 145 ? -17.969 -3.791 1.035 1.00 91.62 145 LEU A O 1
ATOM 1104 N N . ASP A 1 146 ? -16.477 -3.320 -0.585 1.00 90.25 146 ASP A N 1
ATOM 1105 C CA . ASP A 1 146 ? -17.299 -2.353 -1.331 1.00 90.25 146 ASP A CA 1
ATOM 1106 C C . ASP A 1 146 ? -18.185 -3.002 -2.412 1.00 90.25 146 ASP A C 1
ATOM 1108 O O . ASP A 1 146 ? -18.886 -2.316 -3.156 1.00 90.25 146 ASP A O 1
ATOM 1112 N N . GLY A 1 147 ? -18.158 -4.333 -2.521 1.00 90.00 147 GLY A N 1
ATOM 1113 C CA . GLY A 1 147 ? -18.864 -5.097 -3.547 1.00 90.00 147 GLY A CA 1
ATOM 1114 C C . GLY A 1 147 ? -17.945 -5.738 -4.597 1.00 90.00 147 GLY A C 1
ATOM 1115 O O . GLY A 1 147 ? -16.720 -5.742 -4.468 1.00 90.00 147 GLY A O 1
ATOM 1116 N N . PRO A 1 148 ? -18.525 -6.360 -5.641 1.00 87.12 148 PRO A N 1
ATOM 1117 C CA . PRO A 1 148 ? -17.777 -7.130 -6.631 1.00 87.12 148 PRO A CA 1
ATOM 1118 C C . PRO A 1 148 ? -16.956 -6.230 -7.572 1.00 87.12 148 PRO A C 1
ATOM 1120 O O . PRO A 1 148 ? -17.422 -5.844 -8.639 1.00 87.12 148 PRO A O 1
ATOM 1123 N N . ALA A 1 149 ? -15.698 -5.963 -7.216 1.00 78.00 149 ALA A N 1
ATOM 1124 C CA . ALA A 1 149 ? -14.755 -5.155 -7.999 1.00 78.00 149 ALA A CA 1
ATOM 1125 C C . ALA A 1 149 ? -13.601 -5.995 -8.592 1.00 78.00 149 ALA A C 1
ATOM 1127 O O . ALA A 1 149 ? -12.424 -5.664 -8.485 1.00 78.00 149 ALA A O 1
ATOM 1128 N N . HIS A 1 150 ? -13.924 -7.126 -9.226 1.00 78.31 150 HIS A N 1
ATOM 1129 C CA . HIS A 1 150 ? -12.921 -8.087 -9.715 1.00 78.31 150 HIS A CA 1
ATOM 1130 C C . HIS A 1 150 ? -11.886 -7.485 -10.689 1.00 78.31 150 HIS A C 1
ATOM 1132 O O . HIS A 1 150 ? -10.744 -7.937 -10.710 1.00 78.31 150 HIS A O 1
ATOM 1138 N N . GLN A 1 151 ? -12.257 -6.448 -11.449 1.00 78.00 151 GLN A N 1
ATOM 1139 C CA . GLN A 1 151 ? -11.374 -5.772 -12.411 1.00 78.00 151 GLN A CA 1
ATOM 1140 C C . GLN A 1 151 ? -10.327 -4.860 -11.757 1.00 78.00 151 GLN A C 1
ATOM 1142 O O . GLN A 1 151 ? -9.313 -4.554 -12.377 1.00 78.00 151 GLN A O 1
ATOM 1147 N N . THR A 1 152 ? -10.545 -4.418 -10.517 1.00 79.06 152 THR A N 1
ATOM 1148 C CA . THR A 1 152 ? -9.602 -3.536 -9.812 1.00 79.06 152 THR A CA 1
ATOM 1149 C C . THR A 1 152 ? -8.663 -4.317 -8.898 1.00 79.06 152 THR A C 1
ATOM 1151 O O . THR A 1 152 ? -7.618 -3.805 -8.505 1.00 79.06 152 THR A O 1
ATOM 1154 N N . LEU A 1 153 ? -8.980 -5.579 -8.588 1.00 86.62 153 LEU A N 1
ATOM 1155 C CA . LEU A 1 153 ? -8.214 -6.384 -7.639 1.00 86.62 153 LEU A CA 1
ATOM 1156 C C . LEU A 1 153 ? -6.819 -6.758 -8.159 1.00 86.62 153 LEU A C 1
ATOM 1158 O O . LEU A 1 153 ? -5.859 -6.773 -7.390 1.00 86.62 153 LEU A O 1
ATOM 1162 N N . VAL A 1 154 ? -6.700 -7.066 -9.451 1.00 88.00 154 VAL A N 1
ATOM 1163 C CA . VAL A 1 154 ? -5.446 -7.495 -10.080 1.00 88.00 154 VAL A CA 1
ATOM 1164 C C . VAL A 1 154 ? -5.025 -6.457 -11.110 1.00 88.00 154 VAL A C 1
ATOM 1166 O O . VAL A 1 154 ? -5.675 -6.307 -12.137 1.00 88.00 154 VAL A O 1
ATOM 1169 N N . ARG A 1 155 ? -3.913 -5.764 -10.844 1.00 85.69 155 ARG A N 1
ATOM 1170 C CA . ARG A 1 155 ? -3.298 -4.832 -11.807 1.00 85.69 155 ARG A CA 1
ATOM 1171 C C . ARG A 1 155 ? -2.292 -5.510 -12.730 1.00 85.69 155 ARG A C 1
ATOM 1173 O O . ARG A 1 155 ? -1.999 -4.989 -13.788 1.00 85.69 155 ARG A O 1
ATOM 1180 N N . GLY A 1 156 ? -1.715 -6.642 -12.320 1.00 85.50 156 GLY A N 1
ATOM 1181 C CA . GLY A 1 156 ? -0.835 -7.448 -13.173 1.00 85.50 156 GLY A CA 1
ATOM 1182 C C . GLY A 1 156 ? 0.516 -6.823 -13.557 1.00 85.50 156 GLY A C 1
ATOM 1183 O O . GLY A 1 156 ? 1.303 -7.490 -14.231 1.00 85.50 156 GLY A O 1
ATOM 1184 N N . ASN A 1 157 ? 0.817 -5.605 -13.096 1.00 84.38 157 ASN A N 1
ATOM 1185 C CA . ASN A 1 157 ? 2.047 -4.868 -13.402 1.00 84.38 157 ASN A CA 1
ATOM 1186 C C . ASN A 1 157 ? 3.253 -5.298 -12.555 1.00 84.38 157 ASN A C 1
ATOM 1188 O O . ASN A 1 157 ? 4.384 -5.202 -13.005 1.00 84.38 157 ASN A O 1
ATOM 1192 N N . SER A 1 158 ? 3.058 -5.767 -11.321 1.00 86.25 158 SER A N 1
ATOM 1193 C CA . SER A 1 158 ? 4.156 -6.257 -10.485 1.00 86.25 158 SER A CA 1
ATOM 1194 C C . SER A 1 158 ? 3.676 -7.093 -9.300 1.00 86.25 158 SER A C 1
ATOM 1196 O O . SER A 1 158 ? 2.660 -6.763 -8.684 1.00 86.25 158 SER A O 1
ATOM 1198 N N . PRO A 1 159 ? 4.433 -8.129 -8.893 1.00 87.06 159 PRO A N 1
ATOM 1199 C CA . PRO A 1 159 ? 4.140 -8.918 -7.708 1.00 87.06 159 PRO A CA 1
ATOM 1200 C C . PRO A 1 159 ? 4.889 -8.414 -6.464 1.00 87.06 159 PRO A C 1
ATOM 1202 O O . PRO A 1 159 ? 4.793 -9.020 -5.389 1.00 87.06 159 PRO A O 1
ATOM 1205 N N . ARG A 1 160 ? 5.725 -7.380 -6.619 1.00 87.38 160 ARG A N 1
ATOM 1206 C CA . ARG A 1 160 ? 6.640 -6.878 -5.591 1.00 87.38 160 ARG A CA 1
ATOM 1207 C C . ARG A 1 160 ? 6.029 -5.692 -4.864 1.00 87.38 160 ARG A C 1
ATOM 1209 O O . ARG A 1 160 ? 5.110 -5.044 -5.357 1.00 87.38 160 ARG A O 1
ATOM 1216 N N . HIS A 1 161 ? 6.580 -5.422 -3.688 1.00 88.06 161 HIS A N 1
ATOM 1217 C CA . HIS A 1 161 ? 6.248 -4.223 -2.943 1.00 88.06 161 HIS A CA 1
ATOM 1218 C C . HIS A 1 161 ? 6.597 -2.961 -3.756 1.00 88.06 161 HIS A C 1
ATOM 1220 O O . HIS A 1 161 ? 7.616 -2.952 -4.456 1.00 88.06 161 HIS A O 1
ATOM 1226 N N . ARG A 1 162 ? 5.741 -1.934 -3.703 1.00 87.94 162 ARG A N 1
ATOM 1227 C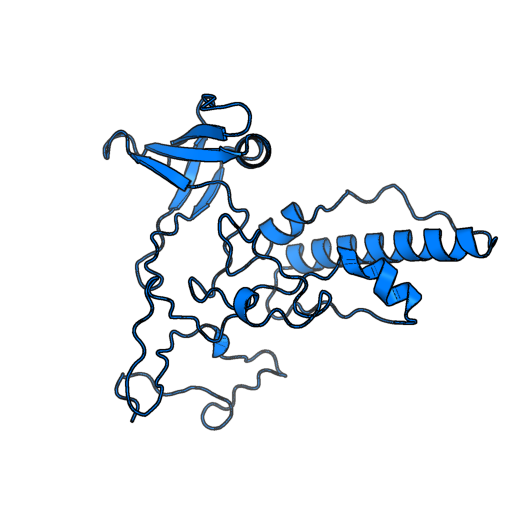 CA . ARG A 1 162 ? 5.899 -0.693 -4.481 1.00 87.94 162 ARG A CA 1
ATOM 1228 C C . ARG A 1 162 ? 6.040 0.582 -3.648 1.00 87.94 162 ARG A C 1
ATOM 1230 O O . ARG A 1 162 ? 6.471 1.581 -4.208 1.00 87.94 162 ARG A O 1
ATOM 1237 N N . GLY A 1 163 ? 5.759 0.537 -2.347 1.00 89.19 163 GLY A N 1
ATOM 1238 C CA . GLY A 1 163 ? 5.756 1.729 -1.495 1.00 89.19 163 GLY A CA 1
ATOM 1239 C C . GLY A 1 163 ? 4.694 2.732 -1.943 1.00 89.19 163 GLY A C 1
ATOM 1240 O O . GLY A 1 163 ? 3.785 2.375 -2.686 1.00 89.19 163 GLY A O 1
ATOM 1241 N N . LEU A 1 164 ? 4.795 3.987 -1.509 1.00 89.81 164 LEU A N 1
ATOM 1242 C CA . LEU A 1 164 ? 3.864 5.031 -1.932 1.00 89.81 164 LEU A CA 1
ATOM 1243 C C . LEU A 1 164 ? 4.065 5.445 -3.397 1.00 89.81 164 LEU A C 1
ATOM 1245 O O . LEU A 1 164 ? 5.181 5.570 -3.894 1.00 89.81 164 LEU A O 1
ATOM 1249 N N . TYR A 1 165 ? 2.952 5.700 -4.083 1.00 91.19 165 TYR A N 1
ATOM 1250 C CA . TYR A 1 165 ? 2.955 6.296 -5.413 1.00 91.19 165 TYR A CA 1
ATOM 1251 C C . TYR A 1 165 ? 3.189 7.793 -5.271 1.00 91.19 165 TYR A C 1
ATOM 1253 O O . TYR A 1 165 ? 2.378 8.483 -4.663 1.00 91.19 165 TYR A O 1
ATOM 1261 N N . LEU A 1 166 ? 4.280 8.280 -5.851 1.00 91.00 166 LEU A N 1
ATOM 1262 C CA . LEU A 1 166 ? 4.676 9.684 -5.738 1.00 91.00 166 LEU A CA 1
ATOM 1263 C C . LEU A 1 166 ? 4.265 10.513 -6.951 1.00 91.00 166 LEU A C 1
ATOM 1265 O O . LEU A 1 166 ? 4.095 11.722 -6.841 1.00 91.00 166 LEU A O 1
ATOM 1269 N N . GLY A 1 167 ? 4.132 9.883 -8.118 1.00 91.56 167 GLY A N 1
ATOM 1270 C CA . GLY A 1 167 ? 3.869 10.603 -9.353 1.00 91.56 167 GLY A CA 1
ATOM 1271 C C . GLY A 1 167 ? 4.372 9.894 -10.601 1.00 91.56 167 GLY A C 1
ATOM 1272 O O . GLY A 1 167 ? 4.814 8.743 -10.566 1.00 91.56 167 GLY A O 1
ATOM 1273 N N . LYS A 1 168 ? 4.300 10.611 -11.721 1.00 91.94 168 LYS A N 1
ATOM 1274 C CA . LYS A 1 168 ? 4.818 10.172 -13.017 1.00 91.94 168 LYS A CA 1
ATOM 1275 C C . LYS A 1 168 ? 6.170 10.810 -13.275 1.00 91.94 168 LYS A C 1
ATOM 1277 O O . LYS A 1 168 ? 6.400 11.971 -12.960 1.00 91.94 168 LYS A O 1
ATOM 1282 N N . VAL A 1 169 ? 7.061 10.060 -13.907 1.00 90.88 169 VAL A N 1
ATOM 1283 C CA . VAL A 1 169 ? 8.298 10.634 -14.435 1.00 90.88 169 VAL A CA 1
ATOM 1284 C C . VAL A 1 169 ? 7.946 11.568 -15.590 1.00 90.88 169 VAL A C 1
ATOM 1286 O O . VAL A 1 169 ? 7.387 11.118 -16.587 1.00 90.88 169 VAL A O 1
ATOM 1289 N N . SER A 1 170 ? 8.284 12.850 -15.456 1.00 87.69 170 SER A N 1
ATOM 1290 C CA . SER A 1 170 ? 8.031 13.870 -16.478 1.00 87.69 170 SER A CA 1
ATOM 1291 C C . SER A 1 170 ? 9.127 13.858 -17.544 1.00 87.69 170 SER A C 1
ATOM 1293 O O . SER A 1 170 ? 8.862 13.656 -18.728 1.00 87.69 170 SER A O 1
ATOM 1295 N N . HIS A 1 171 ? 10.385 14.028 -17.134 1.00 80.12 171 HIS A N 1
ATOM 1296 C CA . HIS A 1 171 ? 11.527 14.015 -18.044 1.00 80.12 171 HIS A CA 1
ATOM 1297 C C . HIS A 1 171 ? 12.842 13.746 -17.302 1.00 80.12 171 HIS A C 1
ATOM 1299 O O . HIS A 1 171 ? 12.945 13.898 -16.083 1.00 80.12 171 HIS A O 1
ATOM 1305 N N . LYS A 1 172 ? 13.867 13.340 -18.061 1.00 68.50 172 LYS A N 1
ATOM 1306 C CA . LYS A 1 172 ? 15.256 13.321 -17.587 1.00 68.50 172 LYS A CA 1
ATOM 1307 C C . LYS A 1 172 ? 15.952 14.583 -18.083 1.00 68.50 172 LYS A C 1
ATOM 1309 O O . LYS A 1 172 ? 15.802 14.937 -19.252 1.00 68.50 172 LYS A O 1
ATOM 1314 N N . THR A 1 173 ? 16.749 15.214 -17.237 1.00 62.62 173 THR A N 1
ATOM 1315 C CA . THR A 1 173 ? 17.533 16.393 -17.622 1.00 62.62 173 THR A CA 1
ATOM 1316 C C . THR A 1 173 ? 18.864 16.003 -18.269 1.00 62.62 173 THR A C 1
ATOM 1318 O O . THR A 1 173 ? 19.163 16.486 -19.357 1.00 62.62 173 THR A O 1
ATOM 1321 N N . ASP A 1 174 ? 19.656 15.097 -17.673 1.00 60.62 174 ASP A N 1
ATOM 1322 C CA . ASP A 1 174 ? 20.959 14.665 -18.222 1.00 60.62 174 ASP A CA 1
ATOM 1323 C C . ASP A 1 174 ? 21.442 13.332 -17.602 1.00 60.62 174 ASP A C 1
ATOM 1325 O O . ASP A 1 174 ? 21.431 13.162 -16.383 1.00 60.62 174 ASP A O 1
ATOM 1329 N N . ALA A 1 175 ? 21.942 12.400 -18.426 1.00 61.16 175 ALA A N 1
ATOM 1330 C CA . ALA A 1 175 ? 22.536 11.137 -17.967 1.00 61.16 175 ALA A CA 1
ATOM 1331 C C . ALA A 1 175 ? 23.813 11.330 -17.125 1.00 61.16 175 ALA A C 1
ATOM 1333 O O . ALA A 1 175 ? 24.199 10.425 -16.393 1.00 61.16 175 ALA A O 1
ATOM 1334 N N . ARG A 1 176 ? 24.476 12.491 -17.214 1.00 65.94 176 ARG A N 1
ATOM 1335 C CA . ARG A 1 176 ? 25.646 12.828 -16.383 1.00 65.94 176 ARG A CA 1
ATOM 1336 C C . ARG A 1 176 ? 25.284 13.334 -14.990 1.00 65.94 176 ARG A C 1
ATOM 1338 O O . ARG A 1 176 ? 26.152 13.349 -14.124 1.00 65.94 176 ARG A O 1
ATOM 1345 N N . ARG A 1 177 ? 24.045 13.792 -14.788 1.00 69.44 177 ARG A N 1
ATOM 1346 C CA . ARG A 1 177 ? 23.590 14.403 -13.529 1.00 69.44 177 ARG A CA 1
ATOM 1347 C C . ARG A 1 177 ? 22.761 13.464 -12.654 1.00 69.44 177 ARG A C 1
ATOM 1349 O O . ARG A 1 177 ? 22.455 13.856 -11.537 1.00 69.44 177 ARG A O 1
ATOM 1356 N N . ASN A 1 178 ? 22.418 12.266 -13.149 1.00 80.44 178 ASN A N 1
ATOM 1357 C CA . ASN A 1 178 ? 21.545 11.295 -12.470 1.00 80.44 178 ASN A CA 1
ATOM 1358 C C . ASN A 1 178 ? 20.299 11.950 -11.850 1.00 80.44 178 ASN A C 1
ATOM 1360 O O . ASN A 1 178 ? 19.914 11.658 -10.721 1.00 80.44 178 ASN A O 1
ATOM 1364 N N . GLU A 1 179 ? 19.689 12.867 -12.600 1.00 87.50 179 GLU A N 1
ATOM 1365 C CA . GLU A 1 179 ? 18.550 13.657 -12.147 1.00 87.50 179 GLU A CA 1
ATOM 1366 C C . GLU A 1 179 ? 17.282 13.255 -12.911 1.00 87.50 179 GLU A C 1
ATOM 1368 O O . GLU A 1 179 ? 17.290 13.092 -14.139 1.00 87.50 179 GLU A O 1
ATOM 1373 N N . LEU A 1 180 ? 16.192 13.093 -12.164 1.00 89.62 180 LEU A N 1
ATOM 1374 C CA . LEU A 1 180 ? 14.869 12.715 -12.644 1.00 89.62 180 LEU A CA 1
ATOM 1375 C C . LEU A 1 180 ? 13.845 13.734 -12.157 1.00 89.62 180 LEU A C 1
ATOM 1377 O O . LEU A 1 180 ? 13.828 14.058 -10.976 1.00 89.62 180 LEU A O 1
ATOM 1381 N N . TRP A 1 181 ? 12.951 14.181 -13.032 1.00 91.12 181 TRP A N 1
ATOM 1382 C CA . TRP A 1 181 ? 11.843 15.045 -12.633 1.00 91.12 181 TRP A CA 1
ATOM 1383 C C . TRP A 1 181 ? 10.574 14.219 -12.455 1.00 91.12 181 TRP A C 1
ATOM 1385 O O . TRP A 1 181 ? 10.145 13.534 -13.391 1.00 91.12 181 TRP A O 1
ATOM 1395 N N . ILE A 1 182 ? 9.984 14.278 -11.261 1.00 92.75 182 ILE A N 1
ATOM 1396 C CA . ILE A 1 182 ? 8.705 13.632 -10.951 1.00 92.75 182 ILE A CA 1
ATOM 1397 C C . ILE A 1 182 ? 7.610 14.687 -10.878 1.00 92.75 182 ILE A C 1
ATOM 1399 O O . ILE A 1 182 ? 7.775 15.713 -10.227 1.00 92.75 182 ILE A O 1
ATOM 1403 N N . GLU A 1 183 ? 6.500 14.405 -11.548 1.00 94.00 183 GLU A N 1
ATOM 1404 C CA . GLU A 1 183 ? 5.261 15.168 -11.513 1.00 94.00 183 GLU A CA 1
ATOM 1405 C C . GLU A 1 183 ? 4.237 14.445 -10.633 1.00 94.00 183 GLU A C 1
ATOM 1407 O O . GLU A 1 183 ? 3.881 13.295 -10.911 1.00 94.00 183 GLU A O 1
ATOM 1412 N N . GLY A 1 184 ? 3.767 15.096 -9.573 1.00 92.81 184 GLY A N 1
ATOM 1413 C CA . GLY A 1 184 ? 2.892 14.475 -8.581 1.00 92.81 184 GLY A CA 1
ATOM 1414 C C . GLY A 1 184 ? 2.199 15.469 -7.655 1.00 92.81 184 GLY A C 1
ATOM 1415 O O . GLY A 1 184 ? 2.328 16.684 -7.808 1.00 92.81 184 GLY A O 1
ATOM 1416 N N . ALA A 1 185 ? 1.445 14.938 -6.693 1.00 90.75 185 ALA A N 1
ATOM 1417 C CA . ALA A 1 185 ? 0.749 15.744 -5.699 1.00 90.75 185 ALA A CA 1
ATOM 1418 C C . ALA A 1 185 ? 1.737 16.317 -4.671 1.00 90.75 185 ALA A C 1
ATOM 1420 O O . ALA A 1 185 ? 2.642 15.615 -4.213 1.00 90.75 185 ALA A O 1
ATOM 1421 N N . ALA A 1 186 ? 1.539 17.575 -4.262 1.00 88.06 186 ALA A N 1
ATOM 1422 C CA . ALA A 1 186 ? 2.405 18.234 -3.275 1.00 88.06 186 ALA A CA 1
ATOM 1423 C C . ALA A 1 186 ? 2.532 17.444 -1.965 1.00 88.06 186 ALA A C 1
ATOM 1425 O O . ALA A 1 186 ? 3.626 17.330 -1.424 1.00 88.06 186 ALA A O 1
ATOM 1426 N N . GLU A 1 187 ? 1.425 16.891 -1.466 1.00 88.00 187 GLU A N 1
ATOM 1427 C CA . GLU A 1 187 ? 1.386 16.126 -0.214 1.00 88.00 187 GLU A CA 1
ATOM 1428 C C . GLU A 1 187 ? 2.244 14.856 -0.248 1.00 88.00 187 GLU A C 1
ATOM 1430 O O . GLU A 1 187 ? 2.868 14.506 0.754 1.00 88.00 187 GLU A O 1
ATOM 1435 N N . ASP A 1 188 ? 2.293 14.178 -1.395 1.00 88.50 188 ASP A N 1
ATOM 1436 C CA . ASP A 1 188 ? 3.035 12.934 -1.561 1.00 88.50 188 ASP A CA 1
ATOM 1437 C C . ASP A 1 188 ? 4.524 13.253 -1.772 1.00 88.50 188 ASP A C 1
ATOM 1439 O O . ASP A 1 188 ? 5.392 12.635 -1.156 1.00 88.50 188 ASP A O 1
ATOM 1443 N N . LEU A 1 189 ? 4.830 14.282 -2.570 1.00 89.62 189 LEU A N 1
ATOM 1444 C CA . LEU A 1 189 ? 6.202 14.715 -2.847 1.00 89.62 189 LEU A CA 1
ATOM 1445 C C . LEU A 1 189 ? 6.885 15.375 -1.639 1.00 89.62 189 LEU A C 1
ATOM 1447 O O . LEU A 1 189 ? 8.092 15.223 -1.468 1.00 89.62 189 LEU A O 1
ATOM 1451 N N . ALA A 1 190 ? 6.134 16.054 -0.768 1.00 88.50 190 ALA A N 1
ATOM 1452 C CA . ALA A 1 190 ? 6.664 16.675 0.450 1.00 88.50 190 ALA A CA 1
ATOM 1453 C C . ALA A 1 190 ? 7.172 15.659 1.490 1.00 88.50 190 ALA A C 1
ATOM 1455 O O . ALA A 1 190 ? 7.865 16.042 2.433 1.00 88.50 190 ALA A O 1
ATOM 1456 N N . ARG A 1 191 ? 6.835 14.372 1.335 1.00 87.44 191 ARG A N 1
ATOM 1457 C CA . ARG A 1 191 ? 7.310 13.289 2.210 1.00 87.44 191 ARG A CA 1
ATOM 1458 C C . ARG A 1 191 ? 8.728 12.835 1.879 1.00 87.44 191 ARG A C 1
ATOM 1460 O O . ARG A 1 191 ? 9.328 12.149 2.698 1.00 87.44 191 ARG A O 1
ATOM 1467 N N . LEU A 1 192 ? 9.240 13.192 0.700 1.00 91.62 192 LEU A N 1
ATOM 1468 C CA . LEU A 1 192 ? 10.526 12.707 0.221 1.00 91.62 192 LEU A CA 1
ATOM 1469 C C . LEU A 1 192 ? 11.680 13.320 0.998 1.00 91.62 192 LEU A C 1
ATOM 1471 O O . LEU A 1 192 ? 11.812 14.541 1.100 1.00 91.62 192 LEU A O 1
ATOM 1475 N N . VAL A 1 193 ? 12.566 12.455 1.477 1.00 92.31 193 VAL A N 1
ATOM 1476 C CA . VAL A 1 193 ? 13.793 12.851 2.159 1.00 92.31 193 VAL A CA 1
ATOM 1477 C C . VAL A 1 193 ? 15.012 12.160 1.561 1.00 92.31 193 VAL A C 1
ATOM 1479 O O . VAL A 1 193 ? 14.941 11.145 0.865 1.00 92.31 193 VAL A O 1
ATOM 1482 N N . ARG A 1 194 ? 16.188 12.728 1.842 1.00 94.12 194 ARG A N 1
ATOM 1483 C CA . ARG A 1 194 ? 17.463 12.105 1.475 1.00 94.12 194 ARG A CA 1
ATOM 1484 C C . ARG A 1 194 ? 17.572 10.726 2.123 1.00 94.12 194 ARG A C 1
ATOM 1486 O O . ARG A 1 194 ? 17.345 10.582 3.321 1.00 94.12 194 ARG A O 1
ATOM 1493 N N . GLY A 1 195 ? 17.985 9.741 1.334 1.00 93.06 195 GLY A N 1
ATOM 1494 C CA . GLY A 1 195 ? 18.105 8.345 1.742 1.00 93.06 195 GLY A CA 1
ATOM 1495 C C . GLY A 1 195 ? 16.901 7.475 1.381 1.00 93.06 195 GLY A C 1
ATOM 1496 O O . GLY A 1 195 ? 17.055 6.252 1.377 1.00 93.06 195 GLY A O 1
ATOM 1497 N N . ASP A 1 196 ? 15.757 8.062 1.014 1.00 92.50 196 ASP A N 1
ATOM 1498 C CA . ASP A 1 196 ? 14.582 7.289 0.606 1.00 92.50 196 ASP A CA 1
ATOM 1499 C C . ASP A 1 196 ? 14.877 6.434 -0.625 1.00 92.50 196 ASP A C 1
ATOM 1501 O O . ASP A 1 196 ? 15.506 6.877 -1.588 1.00 92.50 196 ASP A O 1
ATOM 1505 N N . GLY A 1 197 ? 14.416 5.185 -0.591 1.00 91.94 197 GLY A N 1
ATOM 1506 C CA . GLY A 1 197 ? 14.490 4.277 -1.726 1.00 91.94 197 GLY A CA 1
ATOM 1507 C C . GLY A 1 197 ? 13.324 4.511 -2.677 1.00 91.94 197 GLY A C 1
ATOM 1508 O O . GLY A 1 197 ? 12.170 4.351 -2.289 1.00 91.94 197 GLY A O 1
ATOM 1509 N N . ILE A 1 198 ? 13.623 4.826 -3.932 1.00 91.31 198 ILE A N 1
ATOM 1510 C CA . ILE A 1 198 ? 12.618 5.013 -4.981 1.00 91.31 198 ILE A CA 1
ATOM 1511 C C . ILE A 1 198 ? 12.735 3.892 -5.996 1.00 91.31 198 ILE A C 1
ATOM 1513 O O . ILE A 1 198 ? 13.838 3.470 -6.348 1.00 91.31 198 ILE A O 1
ATOM 1517 N N . VAL A 1 199 ? 11.589 3.450 -6.505 1.00 90.31 199 VAL A N 1
ATOM 1518 C CA . VAL A 1 199 ? 11.486 2.555 -7.654 1.00 90.31 199 VAL A CA 1
ATOM 1519 C C . VAL A 1 199 ? 10.726 3.258 -8.773 1.00 90.31 199 VAL A C 1
ATOM 1521 O O . VAL A 1 199 ? 9.706 3.901 -8.540 1.00 90.31 199 VAL A O 1
ATOM 1524 N N . VAL A 1 200 ? 11.230 3.140 -9.997 1.00 89.00 200 VAL A N 1
ATOM 1525 C CA . VAL A 1 200 ? 10.594 3.669 -11.204 1.00 89.00 200 VAL A CA 1
ATOM 1526 C C . VAL A 1 200 ? 10.034 2.501 -12.001 1.00 89.00 200 VAL A C 1
ATOM 1528 O O . VAL A 1 200 ? 10.786 1.663 -12.509 1.00 89.00 200 VAL A O 1
ATOM 1531 N N . ASP A 1 201 ? 8.709 2.465 -12.123 1.00 86.56 201 ASP A N 1
ATOM 1532 C CA . ASP A 1 201 ? 8.013 1.535 -13.005 1.00 86.56 201 ASP A CA 1
ATOM 1533 C C . ASP A 1 201 ? 8.045 2.059 -14.450 1.00 86.56 201 ASP A C 1
ATOM 1535 O O . ASP A 1 201 ? 7.713 3.215 -14.713 1.00 86.56 201 ASP A O 1
ATOM 1539 N N . ARG A 1 202 ? 8.481 1.217 -15.391 1.00 83.75 202 ARG A N 1
ATOM 1540 C CA . ARG A 1 202 ? 8.550 1.537 -16.827 1.00 83.75 202 ARG A CA 1
ATOM 1541 C C . ARG A 1 202 ? 7.455 0.856 -17.650 1.00 83.75 202 ARG A C 1
ATOM 1543 O O . ARG A 1 202 ? 7.524 0.906 -18.876 1.00 83.75 202 ARG A O 1
ATOM 1550 N N . GLY A 1 203 ? 6.502 0.179 -17.008 1.00 80.69 203 GLY A N 1
ATOM 1551 C CA . GLY A 1 203 ? 5.509 -0.643 -17.706 1.00 80.69 203 GLY A CA 1
ATOM 1552 C C . GLY A 1 203 ? 6.114 -1.894 -18.354 1.00 80.69 203 GLY A C 1
ATOM 1553 O O . GLY A 1 203 ? 5.532 -2.468 -19.267 1.00 80.69 203 GLY A O 1
ATOM 1554 N N . ASP A 1 204 ? 7.305 -2.306 -17.911 1.00 82.81 204 ASP A N 1
ATOM 1555 C CA . ASP A 1 204 ? 7.913 -3.583 -18.283 1.00 82.81 204 ASP A CA 1
ATOM 1556 C C . ASP A 1 204 ? 8.258 -4.353 -17.004 1.00 82.81 204 ASP A C 1
ATOM 1558 O O . ASP A 1 204 ? 9.305 -4.106 -16.392 1.00 82.81 204 ASP A O 1
ATOM 1562 N N . PRO A 1 205 ? 7.380 -5.276 -16.585 1.00 78.44 205 PRO A N 1
ATOM 1563 C CA . PRO A 1 205 ? 7.548 -5.978 -15.325 1.00 78.44 205 PRO A CA 1
ATOM 1564 C C . PRO A 1 205 ? 8.723 -6.972 -15.278 1.00 78.44 205 PRO A C 1
ATOM 1566 O O . PRO A 1 205 ? 9.139 -7.370 -14.187 1.00 78.44 205 PRO A O 1
ATOM 1569 N N . GLN A 1 206 ? 9.252 -7.392 -16.436 1.00 78.69 206 GLN A N 1
ATOM 1570 C CA . GLN A 1 206 ? 10.400 -8.312 -16.532 1.00 78.69 206 GLN A CA 1
ATOM 1571 C C . GLN A 1 206 ? 11.731 -7.573 -16.571 1.00 78.69 206 GLN A C 1
ATOM 1573 O O . GLN A 1 206 ? 12.774 -8.140 -16.228 1.00 78.69 206 GLN A O 1
ATOM 1578 N N . ALA A 1 207 ? 11.716 -6.316 -17.014 1.00 83.50 207 ALA A N 1
ATOM 1579 C CA . ALA A 1 207 ? 12.912 -5.503 -17.027 1.00 83.50 207 ALA A CA 1
ATOM 1580 C C . ALA A 1 207 ? 13.451 -5.310 -15.604 1.00 83.50 207 ALA A C 1
ATOM 1582 O O . ALA A 1 207 ? 12.719 -5.266 -14.615 1.00 83.50 207 ALA A O 1
ATOM 1583 N N . LYS A 1 208 ? 14.774 -5.146 -15.502 1.00 83.44 208 LYS A N 1
ATOM 1584 C CA . LYS A 1 208 ? 15.405 -4.765 -14.237 1.00 83.44 208 LYS A CA 1
ATOM 1585 C C . LYS A 1 208 ? 14.766 -3.467 -13.731 1.00 83.44 208 LYS A C 1
ATOM 1587 O O . LYS A 1 208 ? 14.746 -2.471 -14.462 1.00 83.44 208 LYS A O 1
ATOM 1592 N N . GLU A 1 209 ? 14.276 -3.506 -12.492 1.00 84.31 209 GLU A N 1
ATOM 1593 C CA . GLU A 1 209 ? 13.713 -2.340 -11.814 1.00 84.31 209 GLU A CA 1
ATOM 1594 C C . GLU A 1 209 ? 14.751 -1.219 -11.780 1.00 84.31 209 GLU A C 1
ATOM 1596 O O . GLU A 1 209 ? 15.928 -1.439 -11.473 1.00 84.31 209 GLU A O 1
ATOM 1601 N N . MET A 1 210 ? 14.308 -0.021 -12.149 1.00 86.00 210 MET A N 1
ATOM 1602 C CA . MET A 1 210 ? 15.108 1.184 -12.004 1.00 86.00 210 MET A CA 1
ATOM 1603 C C . MET A 1 210 ? 14.762 1.846 -10.684 1.00 86.00 210 MET A C 1
ATOM 1605 O O . MET A 1 210 ? 13.644 1.716 -10.192 1.00 86.00 210 MET A O 1
ATOM 1609 N N . GLY A 1 211 ? 15.717 2.575 -10.132 1.00 86.75 211 GLY A N 1
ATOM 1610 C CA . GLY A 1 211 ? 15.564 3.181 -8.827 1.00 86.75 211 GLY A CA 1
ATOM 1611 C C . GLY A 1 211 ? 16.866 3.166 -8.054 1.00 86.75 211 GLY A C 1
ATOM 1612 O O . GLY A 1 211 ? 17.901 2.709 -8.545 1.00 86.75 211 GLY A O 1
ATOM 1613 N N . GLY A 1 212 ? 16.793 3.669 -6.837 1.00 89.44 212 GLY A N 1
ATOM 1614 C CA . GLY A 1 212 ? 17.933 3.828 -5.958 1.00 89.44 212 GLY A CA 1
ATOM 1615 C C . GLY A 1 212 ? 17.571 4.695 -4.768 1.00 89.44 212 GLY A C 1
ATOM 1616 O O . GLY A 1 212 ? 16.437 5.159 -4.643 1.00 89.44 212 GLY A O 1
ATOM 1617 N N . SER A 1 213 ? 18.549 4.892 -3.895 1.00 93.31 213 SER A N 1
ATOM 1618 C CA . SER A 1 213 ? 18.427 5.843 -2.800 1.00 93.31 213 SER A CA 1
ATOM 1619 C C . SER A 1 213 ? 18.548 7.265 -3.331 1.00 93.31 213 SER A C 1
ATOM 1621 O O . SER A 1 213 ? 19.424 7.545 -4.146 1.00 93.31 213 SER A O 1
ATOM 1623 N N . LEU A 1 214 ? 17.699 8.162 -2.844 1.00 92.69 214 LEU A N 1
ATOM 1624 C CA . LEU A 1 214 ? 17.796 9.582 -3.146 1.00 92.69 214 LEU A CA 1
ATOM 1625 C C . LEU A 1 214 ? 19.000 10.198 -2.439 1.00 92.69 214 LEU A C 1
ATOM 1627 O O . LEU A 1 214 ? 19.098 10.170 -1.211 1.00 92.69 214 LEU A O 1
ATOM 1631 N N . PHE A 1 215 ? 19.899 10.798 -3.211 1.00 92.38 215 PHE A N 1
ATOM 1632 C CA . PHE A 1 215 ? 20.981 11.624 -2.688 1.00 92.38 215 PHE A CA 1
ATOM 1633 C C . PHE A 1 215 ? 20.479 13.016 -2.297 1.00 92.38 215 PHE A C 1
ATOM 1635 O O . PHE A 1 215 ? 20.909 13.577 -1.287 1.00 92.38 215 PHE A O 1
ATOM 1642 N N . ASP A 1 216 ? 19.568 13.575 -3.095 1.00 92.50 216 ASP A N 1
ATOM 1643 C CA . ASP A 1 216 ? 19.030 14.916 -2.889 1.00 92.50 216 ASP A CA 1
ATOM 1644 C C . ASP A 1 216 ? 17.617 15.057 -3.461 1.00 92.50 216 ASP A C 1
ATOM 1646 O O . ASP A 1 216 ? 17.280 14.442 -4.477 1.00 92.50 216 ASP A O 1
ATOM 1650 N N . VAL A 1 217 ? 16.822 15.909 -2.818 1.00 92.50 217 VAL A N 1
ATOM 1651 C CA . VAL A 1 217 ? 15.485 16.319 -3.259 1.00 92.50 217 VAL A CA 1
ATOM 1652 C C . VAL A 1 217 ? 15.565 17.822 -3.472 1.00 92.50 217 VAL A C 1
ATOM 1654 O O . VAL A 1 217 ? 15.821 18.560 -2.521 1.00 92.50 217 VAL A O 1
ATOM 1657 N N . GLY A 1 218 ? 15.460 18.269 -4.721 1.00 89.94 218 GLY A N 1
ATOM 1658 C CA . GLY A 1 218 ? 15.547 19.693 -5.029 1.00 89.94 218 GLY A CA 1
ATOM 1659 C C . GLY A 1 218 ? 14.216 20.416 -4.846 1.00 89.94 218 GLY A C 1
ATOM 1660 O O . GLY A 1 218 ? 13.203 19.820 -4.480 1.00 89.94 218 GLY A O 1
ATOM 1661 N N . ASP A 1 219 ? 14.233 21.719 -5.114 1.00 90.19 219 ASP A N 1
ATOM 1662 C CA . ASP A 1 219 ? 13.090 22.579 -4.827 1.00 90.19 219 ASP A CA 1
ATOM 1663 C C . ASP A 1 219 ? 11.884 22.258 -5.738 1.00 90.19 219 ASP A C 1
ATOM 1665 O O . ASP A 1 219 ? 12.037 22.217 -6.966 1.00 90.19 219 ASP A O 1
ATOM 1669 N N . PRO A 1 220 ? 10.683 22.044 -5.165 1.00 90.50 220 PRO A N 1
ATOM 1670 C CA . PRO A 1 220 ? 9.463 21.783 -5.920 1.00 90.50 220 PRO A CA 1
ATOM 1671 C C . PRO A 1 220 ? 9.026 23.008 -6.738 1.00 90.50 220 PRO A C 1
ATOM 1673 O O . PRO A 1 220 ? 9.010 24.137 -6.248 1.00 90.50 220 PRO A O 1
ATOM 1676 N N . VAL A 1 221 ? 8.592 22.774 -7.977 1.00 92.25 221 VAL A N 1
ATOM 1677 C CA . VAL A 1 221 ? 8.049 23.783 -8.897 1.00 92.25 221 VAL A CA 1
ATOM 1678 C C . VAL A 1 221 ? 6.575 23.483 -9.156 1.00 92.25 221 VAL A C 1
ATOM 1680 O O . VAL A 1 221 ? 6.238 22.402 -9.631 1.00 92.25 221 VAL A O 1
ATOM 1683 N N . ALA A 1 222 ? 5.684 24.428 -8.860 1.00 92.31 222 ALA A N 1
ATOM 1684 C CA . ALA A 1 222 ? 4.259 24.258 -9.136 1.00 92.31 222 ALA A CA 1
ATOM 1685 C C . ALA A 1 222 ? 3.995 24.247 -10.652 1.00 92.31 222 ALA A C 1
ATOM 1687 O O . ALA A 1 222 ? 4.436 25.149 -11.368 1.00 92.31 222 ALA A O 1
ATOM 1688 N N . VAL A 1 223 ? 3.262 23.239 -11.127 1.00 89.88 223 VAL A N 1
ATOM 1689 C CA . VAL A 1 223 ? 2.725 23.177 -12.498 1.00 89.88 223 VAL A CA 1
ATOM 1690 C C . VAL A 1 223 ? 1.333 23.797 -12.524 1.00 89.88 223 VAL A C 1
ATOM 1692 O O . VAL A 1 223 ? 1.030 24.625 -13.381 1.00 89.88 223 VAL A O 1
ATOM 1695 N N . ASP A 1 224 ? 0.506 23.423 -11.549 1.00 91.31 224 ASP A N 1
ATOM 1696 C CA . ASP A 1 224 ? -0.828 23.965 -11.313 1.00 91.31 224 ASP A CA 1
ATOM 1697 C C . ASP A 1 224 ? -1.157 23.946 -9.804 1.00 91.31 224 ASP A C 1
ATOM 1699 O O . ASP A 1 224 ? -0.269 23.779 -8.968 1.00 91.31 224 ASP A O 1
ATOM 1703 N N . ALA A 1 225 ? -2.424 24.165 -9.435 1.00 87.44 225 ALA A N 1
ATOM 1704 C CA . ALA A 1 225 ? -2.852 24.234 -8.035 1.00 87.44 225 ALA A CA 1
ATOM 1705 C C . ALA A 1 225 ? -2.604 22.939 -7.235 1.00 87.44 225 ALA A C 1
ATOM 1707 O O . ALA A 1 225 ? -2.406 23.009 -6.023 1.00 87.44 225 ALA A O 1
ATOM 1708 N N . ASN A 1 226 ? -2.608 21.779 -7.894 1.00 86.81 226 ASN A N 1
ATOM 1709 C CA . ASN A 1 226 ? -2.524 20.462 -7.261 1.00 86.81 226 ASN A CA 1
ATOM 1710 C C . ASN A 1 226 ? -1.297 19.653 -7.714 1.00 86.81 226 ASN A C 1
ATOM 1712 O O . ASN A 1 226 ? -0.927 18.688 -7.045 1.00 86.81 226 ASN A O 1
ATOM 1716 N N . THR A 1 227 ? -0.658 20.049 -8.814 1.00 90.75 227 THR A N 1
ATOM 1717 C CA . THR A 1 227 ? 0.433 19.311 -9.455 1.00 90.75 227 THR A CA 1
ATOM 1718 C C . THR A 1 227 ? 1.760 20.043 -9.321 1.00 90.75 227 THR A C 1
ATOM 1720 O O . THR A 1 227 ? 1.874 21.233 -9.626 1.00 90.75 227 THR A O 1
ATOM 1723 N N . TRP A 1 228 ? 2.789 19.307 -8.909 1.00 93.06 228 TRP A N 1
ATOM 1724 C CA . TRP A 1 228 ? 4.129 19.821 -8.660 1.00 93.06 228 TRP A CA 1
ATOM 1725 C C . TRP A 1 228 ? 5.183 18.966 -9.351 1.00 93.06 228 TRP A C 1
ATOM 1727 O O . TRP A 1 228 ? 5.043 17.750 -9.465 1.00 93.06 228 TRP A O 1
ATOM 1737 N N . LEU A 1 229 ? 6.255 19.621 -9.784 1.00 93.00 229 LEU A N 1
ATOM 1738 C CA . LEU A 1 229 ? 7.451 19.024 -10.355 1.00 93.00 229 LEU A CA 1
ATOM 1739 C C . LEU A 1 229 ? 8.586 19.077 -9.340 1.00 93.00 229 LEU A C 1
ATOM 1741 O O . LEU A 1 229 ? 8.949 20.157 -8.881 1.00 93.00 229 LEU A O 1
ATOM 1745 N N . VAL A 1 230 ? 9.176 17.929 -9.020 1.00 92.44 230 VAL A N 1
ATOM 1746 C CA . VAL A 1 230 ? 10.314 17.835 -8.099 1.00 92.44 230 VAL A CA 1
ATOM 1747 C C . VAL A 1 230 ? 11.497 17.161 -8.790 1.00 92.44 230 VAL A C 1
ATOM 1749 O O . VAL A 1 230 ? 11.350 16.037 -9.284 1.00 92.44 230 VAL A O 1
ATOM 1752 N N . PRO A 1 231 ? 12.678 17.808 -8.823 1.00 92.25 231 PRO A N 1
ATOM 1753 C CA . PRO A 1 231 ? 13.906 17.167 -9.262 1.00 92.25 231 PRO A CA 1
ATOM 1754 C C . PRO A 1 231 ? 14.464 16.259 -8.162 1.00 92.25 231 PRO A C 1
ATOM 1756 O O . PRO A 1 231 ? 14.734 16.689 -7.039 1.00 92.25 231 PRO A O 1
ATOM 1759 N N . LEU A 1 232 ? 14.691 15.000 -8.513 1.00 91.44 232 LEU A N 1
ATOM 1760 C CA . LEU A 1 232 ? 15.270 13.971 -7.662 1.00 91.44 232 LEU A CA 1
ATOM 1761 C C . LEU A 1 232 ? 16.649 13.583 -8.174 1.00 91.44 232 LEU A C 1
ATOM 1763 O O . LEU A 1 232 ? 16.805 13.274 -9.357 1.00 91.44 232 LEU A O 1
ATOM 1767 N N . LYS A 1 233 ? 17.639 13.569 -7.280 1.00 89.69 233 LYS A N 1
ATOM 1768 C CA . LYS A 1 233 ? 19.009 13.151 -7.594 1.00 89.69 233 LYS A CA 1
ATOM 1769 C C . LYS A 1 233 ? 19.314 11.812 -6.942 1.00 89.69 233 LYS A C 1
ATOM 1771 O O . LYS A 1 233 ? 19.048 11.632 -5.753 1.00 89.69 233 LYS A O 1
ATOM 1776 N N . PHE A 1 234 ? 19.904 10.919 -7.727 1.00 86.38 234 PHE A N 1
ATOM 1777 C CA . PHE A 1 234 ? 20.274 9.555 -7.351 1.00 86.38 234 PHE A CA 1
ATOM 1778 C C . PHE A 1 234 ? 21.792 9.373 -7.294 1.00 86.38 234 PHE A C 1
ATOM 1780 O O . PHE A 1 234 ? 22.494 9.921 -8.178 1.00 86.38 234 PHE A O 1
#

InterPro domains:
  IPR001539 Peptidase U32 [PTHR30217] (13-210)
  IPR060007 Peptidase family U32, N-terminal domain [PF01136] (13-152)

pLDDT: mean 84.05, std 12.95, range [32.78, 96.81]

Organism: NCBI:txid216773